Protein AF-U2KKG4-F1 (afdb_monomer_lite)

Structure (mmCIF, N/CA/C/O backbone):
data_AF-U2KKG4-F1
#
_entry.id   AF-U2KKG4-F1
#
loop_
_atom_site.group_PDB
_atom_site.id
_atom_site.type_symbol
_atom_site.label_atom_id
_atom_site.label_alt_id
_atom_site.label_comp_id
_atom_site.label_asym_id
_atom_site.label_entity_id
_atom_site.label_seq_id
_atom_site.pdbx_PDB_ins_code
_atom_site.Cartn_x
_atom_site.Cartn_y
_atom_site.Cartn_z
_atom_site.occupancy
_atom_site.B_iso_or_equiv
_atom_site.auth_seq_id
_atom_site.auth_comp_id
_atom_site.auth_asym_id
_atom_site.auth_atom_id
_atom_site.pdbx_PDB_model_num
ATOM 1 N N . MET A 1 1 ? -24.641 18.828 -70.310 1.00 33.72 1 MET A N 1
ATOM 2 C CA . MET A 1 1 ? -24.099 19.065 -71.662 1.00 33.72 1 MET A CA 1
ATOM 3 C C . MET A 1 1 ? -22.785 19.808 -71.471 1.00 33.72 1 MET A C 1
ATOM 5 O O . MET A 1 1 ? -22.865 20.905 -70.952 1.00 33.72 1 MET A O 1
ATOM 9 N N . TYR A 1 2 ? -21.659 19.130 -71.758 1.00 27.69 2 TYR A N 1
ATOM 10 C CA . TYR A 1 2 ? -20.263 19.597 -71.964 1.00 27.69 2 TYR A CA 1
ATOM 11 C C . TYR A 1 2 ? -19.669 20.654 -70.994 1.00 27.69 2 TYR A C 1
ATOM 13 O O . TYR A 1 2 ? -20.243 21.715 -70.817 1.00 27.69 2 TYR A O 1
ATOM 21 N N . SER A 1 3 ? -18.596 20.339 -70.242 1.00 27.36 3 SER A N 1
ATOM 22 C CA . SER A 1 3 ? -17.158 20.469 -70.623 1.00 27.36 3 SER A CA 1
ATOM 23 C C . SER A 1 3 ? -16.771 21.953 -70.840 1.00 27.36 3 SER A C 1
ATOM 25 O O . SER A 1 3 ? -17.532 22.675 -71.463 1.00 27.36 3 SER A O 1
ATOM 27 N N . SER A 1 4 ? -15.665 22.517 -70.348 1.00 33.31 4 SER A N 1
ATOM 28 C CA . SER A 1 4 ? -14.297 21.995 -70.259 1.00 33.31 4 SER A CA 1
ATOM 29 C C . SER A 1 4 ? -13.423 22.883 -69.348 1.00 33.31 4 SER A C 1
ATOM 31 O O . SER A 1 4 ? -13.686 24.073 -69.198 1.00 33.31 4 SER A O 1
ATOM 33 N N . ASP A 1 5 ? -12.398 22.249 -68.781 1.00 31.83 5 ASP A N 1
ATOM 34 C CA . ASP A 1 5 ? -11.042 22.687 -68.407 1.00 31.83 5 ASP A CA 1
ATOM 35 C C . ASP A 1 5 ? -10.601 24.156 -68.574 1.00 31.83 5 ASP A C 1
ATOM 37 O O . ASP A 1 5 ? -10.799 24.767 -69.620 1.00 31.83 5 ASP A O 1
ATOM 41 N N . ALA A 1 6 ? -9.822 24.654 -67.599 1.00 33.44 6 ALA A N 1
ATOM 42 C CA . ALA A 1 6 ? -8.366 24.855 -67.749 1.00 33.44 6 ALA A CA 1
ATOM 43 C C . ALA A 1 6 ? -7.779 25.810 -66.679 1.00 33.44 6 ALA A C 1
ATOM 45 O O . ALA A 1 6 ? -8.089 26.994 -66.626 1.00 33.44 6 ALA A O 1
ATOM 46 N N . THR A 1 7 ? -6.892 25.243 -65.853 1.00 32.50 7 THR A N 1
ATOM 47 C CA . THR A 1 7 ? -5.564 25.745 -65.434 1.00 32.50 7 THR A CA 1
ATOM 48 C C . THR A 1 7 ? -5.312 27.242 -65.204 1.00 32.50 7 THR A C 1
ATOM 50 O O . THR A 1 7 ? -5.374 28.047 -66.128 1.00 32.50 7 THR A O 1
ATOM 53 N N . GLY A 1 8 ? -4.746 27.553 -64.031 1.00 27.50 8 GLY A N 1
ATOM 54 C CA . GLY A 1 8 ? -3.833 28.690 -63.887 1.00 27.50 8 GLY A CA 1
ATOM 55 C C . GLY A 1 8 ? -3.731 29.246 -62.472 1.00 27.50 8 GLY A C 1
ATOM 56 O O . GLY A 1 8 ? -4.264 30.317 -62.209 1.00 27.50 8 GLY A O 1
ATOM 57 N N . ILE A 1 9 ? -3.018 28.567 -61.567 1.00 31.55 9 ILE A N 1
ATOM 58 C CA . ILE A 1 9 ? -2.568 29.198 -60.319 1.00 31.55 9 ILE A CA 1
ATOM 59 C C . ILE A 1 9 ? -1.045 29.317 -60.359 1.00 31.55 9 ILE A C 1
ATOM 61 O O . ILE A 1 9 ? -0.306 28.348 -60.213 1.00 31.55 9 ILE A O 1
ATOM 65 N N . SER A 1 10 ? -0.618 30.554 -60.598 1.00 32.66 10 SER A N 1
ATOM 66 C CA . SER A 1 10 ? 0.719 31.083 -60.353 1.00 32.66 10 SER A CA 1
ATOM 67 C C . SER A 1 10 ? 0.956 31.174 -58.848 1.00 32.66 10 SER A C 1
ATOM 69 O O . SER A 1 10 ? 0.152 31.798 -58.161 1.00 32.66 10 SER A O 1
ATOM 71 N N . PHE A 1 11 ? 2.066 30.629 -58.347 1.00 31.33 11 PHE A N 1
ATOM 72 C CA . PHE A 1 11 ? 2.656 31.090 -57.091 1.00 31.33 11 PHE A CA 1
ATOM 73 C C . PHE A 1 11 ? 4.184 31.082 -57.167 1.00 31.33 11 PHE A C 1
ATOM 75 O O . PHE A 1 11 ? 4.836 30.044 -57.152 1.00 31.33 11 PHE A O 1
ATOM 82 N N . GLY A 1 12 ? 4.716 32.299 -57.288 1.00 29.89 12 GLY A N 1
ATOM 83 C CA . GLY A 1 12 ? 5.728 32.857 -56.394 1.00 29.89 12 GLY A CA 1
ATOM 84 C C . GLY A 1 12 ? 6.951 32.004 -56.079 1.00 29.89 12 GLY A C 1
ATOM 85 O O . GLY A 1 12 ? 6.943 31.193 -55.159 1.00 29.89 12 GLY A O 1
ATOM 86 N N . GLN A 1 13 ? 8.058 32.336 -56.741 1.00 36.16 13 GLN A N 1
ATOM 87 C CA . GLN A 1 13 ? 9.400 32.130 -56.207 1.00 36.16 13 GLN A CA 1
ATOM 88 C C . GLN A 1 13 ? 9.499 32.733 -54.798 1.00 36.16 13 GLN A C 1
ATOM 90 O O . GLN A 1 13 ? 9.416 33.951 -54.645 1.00 36.16 13 GLN A O 1
ATOM 95 N N . HIS A 1 14 ? 9.753 31.904 -53.788 1.00 32.19 14 HIS A N 1
ATOM 96 C CA . HIS A 1 14 ? 10.423 32.328 -52.561 1.00 32.19 14 HIS A CA 1
ATOM 97 C C . HIS A 1 14 ? 11.525 31.326 -52.224 1.00 32.19 14 HIS A C 1
ATOM 99 O O . HIS A 1 14 ? 11.290 30.199 -51.797 1.00 32.19 14 HIS A O 1
ATOM 105 N N . CYS A 1 15 ? 12.755 31.765 -52.482 1.00 31.70 15 CYS A N 1
ATOM 106 C CA . CYS A 1 15 ? 13.982 31.129 -52.046 1.00 31.70 15 CYS A CA 1
ATOM 107 C C . CYS A 1 15 ? 14.049 31.137 -50.517 1.00 31.70 15 CYS A C 1
ATOM 109 O O . CYS A 1 15 ? 14.199 32.203 -49.927 1.00 31.70 15 CYS A O 1
ATOM 111 N N . ILE A 1 16 ? 14.045 29.965 -49.885 1.00 35.28 16 ILE A N 1
ATOM 112 C CA . ILE A 1 16 ? 14.596 29.789 -48.539 1.00 35.28 16 ILE A CA 1
ATOM 113 C C . ILE A 1 16 ? 15.435 28.510 -48.564 1.00 35.28 16 ILE A C 1
ATOM 115 O O . ILE A 1 16 ? 14.912 27.405 -48.677 1.00 35.28 16 ILE A O 1
ATOM 119 N N . LYS A 1 17 ? 16.761 28.673 -48.503 1.00 41.12 17 LYS A N 1
ATOM 120 C CA . LYS A 1 17 ? 17.688 27.588 -48.153 1.00 41.12 17 LYS A CA 1
ATOM 121 C C . LYS A 1 17 ? 17.399 27.151 -46.713 1.00 41.12 17 LYS A C 1
ATOM 123 O O . LYS A 1 17 ? 17.265 28.022 -45.854 1.00 41.12 17 LYS A O 1
ATOM 128 N N . PRO A 1 18 ? 17.484 25.847 -46.424 1.00 39.00 18 PRO A N 1
ATOM 129 C CA . PRO A 1 18 ? 18.308 25.463 -45.290 1.00 39.00 18 PRO A CA 1
ATOM 130 C C . PRO A 1 18 ? 19.268 24.321 -45.628 1.00 39.00 18 PRO A C 1
ATOM 132 O O . PRO A 1 18 ? 18.945 23.309 -46.241 1.00 39.00 18 PRO A O 1
ATOM 135 N N . THR A 1 19 ? 20.495 24.562 -45.200 1.00 38.09 19 THR A N 1
ATOM 136 C CA . THR A 1 19 ? 21.578 23.625 -44.947 1.00 38.09 19 THR A CA 1
ATOM 137 C C . THR A 1 19 ? 21.194 22.554 -43.929 1.00 38.09 19 THR A C 1
ATOM 139 O O . THR A 1 19 ? 20.620 22.882 -42.897 1.00 38.09 19 THR A O 1
ATOM 142 N N . GLY A 1 20 ? 21.680 21.333 -44.159 1.00 35.94 20 GLY A N 1
ATOM 143 C CA . GLY A 1 20 ? 22.185 20.468 -43.092 1.00 35.94 20 GLY A CA 1
ATOM 144 C C . GLY A 1 20 ? 21.188 19.510 -42.442 1.00 35.94 20 GLY A C 1
ATOM 145 O O . GLY A 1 20 ? 20.407 19.899 -41.589 1.00 35.94 20 GLY A O 1
ATOM 146 N N . SER A 1 21 ? 21.358 18.229 -42.781 1.00 44.56 21 SER A N 1
ATOM 147 C CA . SER A 1 21 ? 21.195 17.069 -41.895 1.00 44.56 21 SER A CA 1
ATOM 148 C C . SER A 1 21 ? 19.866 16.931 -41.147 1.00 44.56 21 SER A C 1
ATOM 150 O O . SER A 1 21 ? 19.771 17.283 -39.980 1.00 44.56 21 SER A O 1
ATOM 152 N N . LEU A 1 22 ? 18.864 16.337 -41.802 1.00 35.56 22 LEU A N 1
ATOM 153 C CA . LEU A 1 22 ? 17.705 15.693 -41.166 1.00 35.56 22 LEU A CA 1
ATOM 154 C C . LEU A 1 22 ? 17.031 14.777 -42.206 1.00 35.56 22 LEU A C 1
ATOM 156 O O . LEU A 1 22 ? 16.013 15.124 -42.792 1.00 35.56 22 LEU A O 1
ATOM 160 N N . CYS A 1 23 ? 17.633 13.617 -42.497 1.00 38.03 23 CYS A N 1
ATOM 161 C CA . CYS A 1 23 ? 17.006 12.610 -43.374 1.00 38.03 23 CYS A CA 1
ATOM 162 C C . CYS A 1 23 ? 16.952 11.192 -42.772 1.00 38.03 23 CYS A C 1
ATOM 164 O O . CYS A 1 23 ? 16.402 10.289 -43.386 1.00 38.03 23 CYS A O 1
ATOM 166 N N . ALA A 1 24 ? 17.454 10.969 -41.553 1.00 40.22 24 ALA A N 1
ATOM 167 C CA . ALA A 1 24 ? 17.530 9.613 -40.991 1.00 40.22 24 ALA A CA 1
ATOM 168 C C . ALA A 1 24 ? 16.372 9.217 -40.051 1.00 40.22 24 ALA A C 1
ATOM 170 O O . ALA A 1 24 ? 16.268 8.050 -39.696 1.00 40.22 24 ALA A O 1
ATOM 171 N N . VAL A 1 25 ? 15.481 10.135 -39.652 1.00 39.59 25 VAL A N 1
ATOM 172 C CA . VAL A 1 25 ? 14.438 9.826 -38.640 1.00 39.59 25 VAL A CA 1
ATOM 173 C C . VAL A 1 25 ? 13.027 9.700 -39.234 1.00 39.59 25 VAL A C 1
ATOM 175 O O . VAL A 1 25 ? 12.145 9.106 -38.623 1.00 39.59 25 VAL A O 1
ATOM 178 N N . LEU A 1 26 ? 12.802 10.150 -40.472 1.00 36.84 26 LEU A N 1
ATOM 179 C CA . LEU A 1 26 ? 11.488 10.052 -41.128 1.00 36.84 26 LEU A CA 1
ATOM 180 C C . LEU A 1 26 ? 11.190 8.676 -41.755 1.00 36.84 26 LEU A C 1
ATOM 182 O O . LEU A 1 26 ? 10.074 8.452 -42.216 1.00 36.84 26 LEU A O 1
ATOM 186 N N . PHE A 1 27 ? 12.141 7.736 -41.736 1.00 40.66 27 PHE A N 1
ATOM 187 C CA . PHE A 1 27 ? 11.981 6.439 -42.404 1.00 40.66 27 PHE A CA 1
ATOM 188 C C . PHE A 1 27 ? 11.140 5.420 -41.612 1.00 40.66 27 PHE A C 1
ATOM 190 O O . PHE A 1 27 ? 10.628 4.470 -42.194 1.00 40.66 27 PHE A O 1
ATOM 197 N N . LEU A 1 28 ? 10.933 5.620 -40.303 1.00 39.56 28 LEU A N 1
ATOM 198 C CA . LEU A 1 28 ? 10.144 4.690 -39.477 1.00 39.56 28 LEU A CA 1
ATOM 199 C C . LEU A 1 28 ? 8.656 5.056 -39.353 1.00 39.56 28 LEU A C 1
ATOM 201 O O . LEU A 1 28 ? 7.874 4.230 -38.897 1.00 39.56 28 LEU A O 1
ATOM 205 N N . LEU A 1 29 ? 8.234 6.241 -39.810 1.00 35.47 29 LEU A N 1
ATOM 206 C CA . LEU A 1 29 ? 6.820 6.655 -39.785 1.00 35.47 29 LEU A CA 1
ATOM 207 C C . LEU A 1 29 ? 6.060 6.362 -41.090 1.00 35.47 29 LEU A C 1
ATOM 209 O O . LEU A 1 29 ? 4.884 6.691 -41.201 1.00 35.47 29 LEU A O 1
ATOM 213 N N . TYR A 1 30 ? 6.702 5.730 -42.077 1.00 36.03 30 TYR A N 1
ATOM 214 C CA . TYR A 1 30 ? 6.114 5.491 -43.402 1.00 36.03 30 TYR A CA 1
ATOM 215 C C . TYR A 1 30 ? 5.828 4.012 -43.711 1.00 36.03 30 TYR A C 1
ATOM 217 O O . TYR A 1 30 ? 5.691 3.648 -44.876 1.00 36.03 30 TYR A O 1
ATOM 225 N N . HIS A 1 31 ? 5.725 3.140 -42.699 1.00 39.16 31 HIS A N 1
ATOM 226 C CA . HIS A 1 31 ? 5.543 1.697 -42.928 1.00 39.16 31 HIS A CA 1
ATOM 227 C C . HIS A 1 31 ? 4.086 1.187 -42.863 1.00 39.16 31 HIS A C 1
ATOM 229 O O . HIS A 1 31 ? 3.860 -0.017 -42.945 1.00 39.16 31 HIS A O 1
ATOM 235 N N . GLU A 1 32 ? 3.077 2.064 -42.797 1.00 41.72 32 GLU A N 1
ATO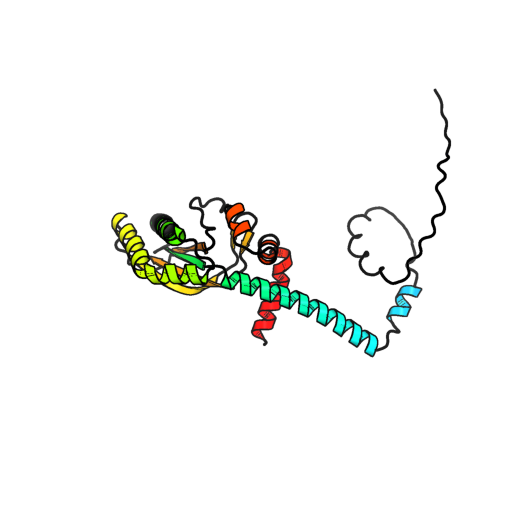M 236 C CA . GLU A 1 32 ? 1.662 1.633 -42.751 1.00 41.72 32 GLU A CA 1
ATOM 237 C C . GLU A 1 32 ? 0.840 1.991 -44.000 1.00 41.72 32 GLU A C 1
ATOM 239 O O . GLU A 1 32 ? -0.385 1.880 -44.006 1.00 41.72 32 GLU A O 1
ATOM 244 N N . LYS A 1 33 ? 1.475 2.424 -45.100 1.00 36.31 33 LYS A N 1
ATOM 245 C CA . LYS A 1 33 ? 0.709 2.829 -46.293 1.00 36.31 33 LYS A CA 1
ATOM 246 C C . LYS A 1 33 ? 1.357 2.549 -47.643 1.00 36.31 33 LYS A C 1
ATOM 248 O O . LYS A 1 33 ? 1.252 3.361 -48.555 1.00 36.31 33 LYS A O 1
ATOM 253 N N . ILE A 1 34 ? 1.976 1.381 -47.804 1.00 42.91 34 ILE A N 1
ATOM 254 C CA . ILE A 1 34 ? 2.367 0.875 -49.131 1.00 42.91 34 ILE A CA 1
ATOM 255 C C . ILE A 1 34 ? 1.949 -0.598 -49.254 1.00 42.91 34 ILE A C 1
ATOM 257 O O . ILE A 1 34 ? 2.754 -1.502 -49.432 1.00 42.91 34 ILE A O 1
ATOM 261 N N . SER A 1 35 ? 0.643 -0.843 -49.136 1.00 41.31 35 SER A N 1
ATOM 262 C CA . SER A 1 35 ? 0.006 -1.996 -49.774 1.00 41.31 35 SER A CA 1
ATOM 263 C C . SER A 1 35 ? -0.552 -1.489 -51.101 1.00 41.31 35 SER A C 1
ATOM 265 O O . SER A 1 35 ? -1.310 -0.522 -51.114 1.00 41.31 35 SER A O 1
ATOM 267 N N . SER A 1 36 ? -0.161 -2.119 -52.209 1.00 43.88 36 SER A N 1
ATOM 268 C CA . SER A 1 36 ? -0.590 -1.837 -53.592 1.00 43.88 36 SER A CA 1
ATOM 269 C C . SER A 1 36 ? 0.005 -0.601 -54.294 1.00 43.88 36 SER A C 1
ATOM 271 O O . SER A 1 36 ? -0.705 0.286 -54.749 1.00 43.88 36 SER A O 1
ATOM 273 N N . ALA A 1 37 ? 1.322 -0.592 -54.509 1.00 33.38 37 ALA A N 1
ATOM 274 C CA . ALA A 1 37 ? 1.895 0.094 -55.670 1.00 33.38 37 ALA A CA 1
ATOM 275 C C . ALA A 1 37 ? 3.165 -0.630 -56.129 1.00 33.38 37 ALA A C 1
ATOM 277 O O . ALA A 1 37 ? 4.183 -0.638 -55.444 1.00 33.38 37 ALA A O 1
ATOM 278 N N . SER A 1 38 ? 3.095 -1.265 -57.298 1.00 46.50 38 SER A N 1
ATOM 279 C CA . SER A 1 38 ? 4.263 -1.743 -58.028 1.00 46.50 38 SER A CA 1
ATOM 280 C C . SER A 1 38 ? 5.100 -0.536 -58.452 1.00 46.50 38 SER A C 1
ATOM 282 O O . SER A 1 38 ? 4.770 0.133 -59.431 1.00 46.50 38 SER A O 1
ATOM 284 N N . ILE A 1 39 ? 6.168 -0.245 -57.719 1.00 41.31 39 ILE A N 1
ATOM 285 C CA . ILE A 1 39 ? 7.178 0.723 -58.137 1.00 41.31 39 ILE A CA 1
ATOM 286 C C . ILE A 1 39 ? 8.526 0.023 -58.028 1.00 41.31 39 ILE A C 1
ATOM 288 O O . ILE A 1 39 ? 9.097 -0.149 -56.956 1.00 41.31 39 ILE A O 1
ATOM 292 N N . THR A 1 40 ? 9.016 -0.428 -59.178 1.00 47.44 40 THR A N 1
ATOM 293 C CA . THR A 1 40 ? 10.432 -0.685 -59.423 1.00 47.44 40 THR A CA 1
ATOM 294 C C . THR A 1 40 ? 11.181 0.648 -59.370 1.00 47.44 40 THR A C 1
ATOM 296 O O . THR A 1 40 ? 11.514 1.211 -60.409 1.00 47.44 40 THR A O 1
ATOM 299 N N . GLU A 1 41 ? 11.423 1.174 -58.173 1.00 44.81 41 GLU A N 1
ATOM 300 C CA . GLU A 1 41 ? 12.463 2.178 -57.951 1.00 44.81 41 GLU A CA 1
ATOM 301 C C . GLU A 1 41 ? 13.681 1.447 -57.402 1.00 44.81 41 GLU A C 1
ATOM 303 O O . GLU A 1 41 ? 13.682 0.910 -56.295 1.00 44.81 41 GLU A O 1
ATOM 308 N N . GLN A 1 42 ? 14.716 1.361 -58.234 1.00 45.72 42 GLN A N 1
ATOM 309 C CA . GLN A 1 42 ? 16.022 0.902 -57.801 1.00 45.72 42 GLN A CA 1
ATOM 310 C C . GLN A 1 42 ? 16.515 1.864 -56.724 1.00 45.72 42 GLN A C 1
ATOM 312 O O . GLN A 1 42 ? 16.826 3.016 -57.018 1.00 45.72 42 GLN A O 1
ATOM 317 N N . ILE A 1 43 ? 16.594 1.383 -55.485 1.00 50.38 43 ILE A N 1
ATOM 318 C CA . ILE A 1 43 ? 17.319 2.072 -54.420 1.00 50.38 43 ILE A CA 1
ATOM 319 C C . ILE A 1 43 ? 18.740 2.299 -54.961 1.00 50.38 43 ILE A C 1
ATOM 321 O O . ILE A 1 43 ? 19.409 1.317 -55.308 1.00 50.38 43 ILE A O 1
ATOM 325 N N . PRO A 1 44 ? 19.203 3.551 -55.119 1.00 44.84 44 PRO A N 1
ATOM 326 C CA . PRO A 1 44 ? 20.501 3.811 -55.716 1.00 44.84 44 PRO A CA 1
ATOM 327 C C . PRO A 1 44 ? 21.584 3.165 -54.848 1.00 44.84 44 PRO A C 1
ATOM 329 O O . PRO A 1 44 ? 21.768 3.508 -53.685 1.00 44.84 44 PRO A O 1
ATOM 332 N N . VAL A 1 45 ? 22.330 2.227 -55.435 1.00 50.19 45 VAL A N 1
ATOM 333 C CA . VAL A 1 45 ? 23.433 1.469 -54.806 1.00 50.19 45 VAL A CA 1
ATOM 334 C C . VAL A 1 45 ? 24.476 2.388 -54.143 1.00 50.19 45 VAL A C 1
ATOM 336 O O . VAL A 1 45 ? 25.184 1.978 -53.227 1.00 50.19 45 VAL A O 1
ATOM 339 N N . HIS A 1 46 ? 24.519 3.660 -54.541 1.00 48.66 46 HIS A N 1
ATOM 340 C CA . HIS A 1 46 ? 25.430 4.663 -54.005 1.00 48.66 46 HIS A CA 1
ATOM 341 C C . HIS A 1 46 ? 25.215 4.990 -52.515 1.00 48.66 46 HIS A C 1
ATOM 343 O O . HIS A 1 46 ? 26.187 5.324 -51.843 1.00 48.66 46 HIS A O 1
ATOM 349 N N . THR A 1 47 ? 24.000 4.841 -51.969 1.00 51.44 47 THR A N 1
ATOM 350 C CA . THR A 1 47 ? 23.744 5.055 -50.528 1.00 51.44 47 THR A CA 1
ATOM 351 C C . THR A 1 47 ? 24.147 3.870 -49.649 1.00 51.44 47 THR A C 1
ATOM 353 O O . THR A 1 47 ? 24.321 4.047 -48.449 1.00 51.44 47 THR A O 1
ATOM 356 N N . LEU A 1 48 ? 24.328 2.667 -50.212 1.00 47.97 48 LEU A N 1
ATOM 357 C CA . LEU A 1 48 ? 24.789 1.500 -49.444 1.00 47.97 48 LEU A CA 1
ATOM 358 C C . LEU A 1 48 ? 26.320 1.433 -49.319 1.00 47.97 48 LEU A C 1
ATOM 360 O O . LEU A 1 48 ? 26.822 0.784 -48.406 1.00 47.97 48 LEU A O 1
ATOM 364 N N . ILE A 1 49 ? 27.058 2.106 -50.209 1.00 50.69 49 ILE A N 1
ATOM 365 C CA . ILE A 1 49 ? 28.529 2.051 -50.261 1.00 50.69 49 ILE A CA 1
ATOM 366 C C . ILE A 1 49 ? 29.180 3.067 -49.302 1.00 50.69 49 ILE A C 1
ATOM 368 O O . ILE A 1 49 ? 30.188 2.746 -48.684 1.00 50.69 49 ILE A O 1
ATOM 372 N N . GLU A 1 50 ? 28.600 4.253 -49.081 1.00 52.44 50 GLU A N 1
ATOM 373 C CA . GLU A 1 50 ? 29.176 5.227 -48.127 1.00 52.44 50 GLU A CA 1
ATOM 374 C C . GLU A 1 50 ? 29.084 4.782 -46.660 1.00 52.44 50 GLU A C 1
ATOM 376 O O . GLU A 1 50 ? 29.911 5.174 -45.842 1.00 52.44 50 GLU A O 1
ATOM 381 N N . VAL A 1 51 ? 28.137 3.902 -46.319 1.00 54.19 51 VAL A N 1
ATOM 382 C CA . VAL A 1 51 ? 28.038 3.346 -44.959 1.00 54.19 51 VAL A CA 1
ATOM 383 C C . VAL A 1 51 ? 29.178 2.350 -44.675 1.00 54.19 51 VAL A C 1
ATOM 385 O O . VAL A 1 51 ? 29.514 2.122 -43.512 1.00 54.19 51 VAL A O 1
ATOM 388 N N . SER A 1 52 ? 29.825 1.776 -45.705 1.00 56.19 52 SER A N 1
ATOM 389 C CA . SER A 1 52 ? 30.908 0.792 -45.524 1.00 56.19 52 SER A CA 1
ATOM 390 C C . SER A 1 52 ? 32.307 1.396 -45.344 1.00 56.19 52 SER A C 1
ATOM 392 O O . SER A 1 52 ? 33.229 0.659 -45.006 1.00 56.19 52 SER A O 1
ATOM 394 N N . GLU A 1 53 ? 32.475 2.705 -45.549 1.00 58.84 53 GLU A N 1
ATOM 395 C CA . GLU A 1 53 ? 33.766 3.420 -45.471 1.00 58.84 53 GLU A CA 1
ATOM 396 C C . GLU A 1 53 ? 33.862 4.352 -44.246 1.00 58.84 53 GLU A C 1
ATOM 398 O O . GLU A 1 53 ? 34.741 5.206 -44.169 1.00 58.84 53 GLU A O 1
ATOM 403 N N . MET A 1 54 ? 32.982 4.203 -43.251 1.00 62.12 54 MET A N 1
ATOM 404 C CA . MET A 1 54 ? 33.124 4.946 -41.995 1.00 62.12 54 MET A CA 1
ATOM 405 C C . MET A 1 54 ? 34.338 4.454 -41.199 1.00 62.12 54 MET A C 1
ATOM 407 O O . MET A 1 54 ? 34.489 3.258 -40.914 1.00 62.12 54 MET A O 1
ATOM 411 N N . GLN A 1 55 ? 35.206 5.380 -40.791 1.00 78.12 55 GLN A N 1
ATOM 412 C CA . GLN A 1 55 ? 36.411 5.047 -40.036 1.00 78.12 55 GLN A CA 1
ATOM 413 C C . GLN A 1 55 ? 36.039 4.539 -38.632 1.00 78.12 55 GLN A C 1
ATOM 415 O O . GLN A 1 55 ? 35.072 4.982 -38.017 1.00 78.12 55 GLN A O 1
ATOM 420 N N . LYS A 1 56 ? 36.823 3.604 -38.072 1.00 83.38 56 LYS A N 1
ATOM 421 C CA . LYS A 1 56 ? 36.508 2.939 -36.784 1.00 83.38 56 LYS A CA 1
ATOM 422 C C . LYS A 1 56 ? 36.242 3.911 -35.621 1.00 83.38 56 LYS A C 1
ATOM 424 O O . LYS A 1 56 ? 35.489 3.576 -34.712 1.00 83.38 56 LYS A O 1
ATOM 429 N N . TRP A 1 57 ? 36.849 5.099 -35.636 1.00 85.69 57 TRP A N 1
ATOM 430 C CA . TRP A 1 57 ? 36.636 6.127 -34.613 1.00 85.69 57 TRP A CA 1
ATOM 431 C C . TRP A 1 57 ? 35.312 6.890 -34.792 1.00 85.69 57 TRP A C 1
ATOM 433 O O . TRP A 1 57 ? 34.733 7.313 -33.797 1.00 85.69 57 TRP A O 1
ATOM 443 N N . GLU A 1 58 ? 34.786 7.007 -36.014 1.00 86.81 58 GLU A N 1
ATOM 444 C CA . GLU A 1 58 ? 33.470 7.606 -36.289 1.00 86.81 58 GLU A CA 1
ATOM 445 C C . GLU A 1 58 ? 32.358 6.707 -35.745 1.00 86.81 58 GLU A C 1
ATOM 447 O O . GLU A 1 58 ? 31.447 7.185 -35.072 1.00 86.81 58 GLU A O 1
ATOM 452 N N . TRP A 1 59 ? 32.490 5.387 -35.927 1.00 84.56 59 TRP A N 1
ATOM 453 C CA . TRP A 1 59 ? 31.616 4.405 -35.279 1.00 84.56 59 TRP A CA 1
ATOM 454 C C . TRP A 1 59 ? 31.697 4.477 -33.754 1.00 84.56 59 TRP A C 1
ATOM 456 O O . TRP A 1 59 ? 30.665 4.433 -33.090 1.00 84.56 59 TRP A O 1
ATOM 466 N N . ALA A 1 60 ? 32.897 4.627 -33.185 1.00 87.31 60 ALA A N 1
ATOM 467 C CA . ALA A 1 60 ? 33.059 4.771 -31.739 1.00 87.31 60 ALA A CA 1
ATOM 468 C C . ALA A 1 60 ? 32.396 6.054 -31.204 1.00 87.31 60 ALA A C 1
ATOM 470 O O . ALA A 1 60 ? 31.736 6.009 -30.167 1.00 87.31 60 ALA A O 1
ATOM 471 N N . LEU A 1 61 ? 32.515 7.179 -31.920 1.00 89.38 61 LEU A N 1
ATOM 472 C CA . LEU A 1 61 ? 31.848 8.434 -31.562 1.00 89.38 61 LEU A CA 1
ATOM 473 C C . LEU A 1 61 ? 30.326 8.332 -31.681 1.00 89.38 61 LEU A C 1
ATOM 475 O O . LEU A 1 61 ? 29.621 8.778 -30.778 1.00 89.38 61 LEU A O 1
ATOM 479 N N . LEU A 1 62 ? 29.812 7.715 -32.748 1.00 88.56 62 LEU A N 1
ATOM 480 C CA . LEU A 1 62 ? 28.374 7.507 -32.921 1.00 88.56 62 LEU A CA 1
ATOM 481 C C . LEU A 1 62 ? 27.806 6.582 -31.847 1.00 88.56 62 LEU A C 1
ATOM 483 O O . LEU A 1 62 ? 26.786 6.908 -31.248 1.00 88.56 62 LEU A O 1
ATOM 487 N N . LEU A 1 63 ? 28.482 5.473 -31.542 1.00 89.38 63 LEU A N 1
ATOM 488 C CA . LEU A 1 63 ? 28.075 4.573 -30.462 1.00 89.38 63 LEU A CA 1
ATOM 489 C C . LEU A 1 63 ? 28.150 5.255 -29.096 1.00 89.38 63 LEU A C 1
ATOM 491 O O . LEU A 1 63 ? 27.255 5.063 -28.280 1.00 89.38 63 LEU A O 1
ATOM 495 N N . GLY A 1 64 ? 29.164 6.088 -28.855 1.00 89.56 64 GLY A N 1
ATOM 496 C CA . GLY A 1 64 ? 29.252 6.894 -27.639 1.00 89.56 64 GLY A CA 1
ATOM 497 C C . GLY A 1 64 ? 28.115 7.913 -27.533 1.00 89.56 64 GLY A C 1
ATOM 498 O O . GLY A 1 64 ? 27.514 8.054 -26.470 1.00 89.56 64 GLY A O 1
ATOM 499 N N . MET A 1 65 ? 27.760 8.584 -28.632 1.00 89.38 65 MET A N 1
ATOM 500 C CA . MET A 1 65 ? 26.657 9.549 -28.665 1.00 89.38 65 MET A CA 1
ATOM 501 C C . MET A 1 65 ? 25.306 8.863 -28.443 1.00 89.38 65 MET A C 1
ATOM 503 O O . MET A 1 65 ? 24.531 9.304 -27.596 1.00 89.38 65 MET A O 1
ATOM 507 N N . VAL A 1 66 ? 25.048 7.755 -29.145 1.00 88.00 66 VAL A N 1
ATOM 508 C CA . VAL A 1 66 ? 23.838 6.939 -28.963 1.00 88.00 66 VAL A CA 1
ATOM 509 C C . VAL A 1 66 ? 23.776 6.397 -27.538 1.00 88.00 66 VAL A C 1
ATOM 511 O O . VAL A 1 66 ? 22.756 6.552 -26.877 1.00 88.00 66 VAL A O 1
ATOM 514 N N . GLY A 1 67 ? 24.880 5.849 -27.026 1.00 85.56 67 GLY A N 1
ATOM 515 C CA . GLY A 1 67 ? 24.983 5.381 -25.647 1.00 85.56 67 GLY A CA 1
ATOM 516 C C . GLY A 1 67 ? 24.680 6.484 -24.636 1.00 85.56 67 GLY A C 1
ATOM 517 O O . GLY A 1 67 ? 23.898 6.266 -23.719 1.00 85.56 67 GLY A O 1
ATOM 518 N N . THR A 1 68 ? 25.204 7.695 -24.839 1.00 85.75 68 THR A N 1
ATOM 519 C CA . THR A 1 68 ? 24.925 8.844 -23.960 1.00 85.75 68 THR A CA 1
ATOM 520 C C . THR A 1 68 ? 23.440 9.220 -23.964 1.00 85.75 68 THR A C 1
ATOM 522 O O . THR A 1 68 ? 22.872 9.457 -22.900 1.00 85.75 68 THR A O 1
ATOM 525 N N . VAL A 1 69 ? 22.794 9.239 -25.136 1.00 86.50 69 VAL A N 1
ATOM 526 C CA . VAL A 1 69 ? 21.351 9.521 -25.265 1.00 86.50 69 VAL A CA 1
ATOM 527 C C . VAL A 1 69 ? 20.501 8.418 -24.624 1.00 86.50 69 VAL A C 1
ATOM 529 O O . VAL A 1 69 ? 19.518 8.707 -23.945 1.00 86.50 69 VAL A O 1
ATOM 532 N N . CYS A 1 70 ? 20.878 7.150 -24.792 1.00 83.06 70 CYS A N 1
ATOM 533 C CA . CYS A 1 70 ? 20.191 6.031 -24.150 1.00 83.06 70 CYS A CA 1
ATOM 534 C C . CYS A 1 70 ? 20.342 6.074 -22.622 1.00 83.06 70 CYS A C 1
ATOM 536 O O . CYS A 1 70 ? 19.352 5.922 -21.908 1.00 83.06 70 CYS A O 1
ATOM 538 N N . CYS A 1 71 ? 21.551 6.327 -22.114 1.00 81.69 71 CYS A N 1
ATOM 539 C CA . CYS A 1 71 ? 21.815 6.424 -20.680 1.00 81.69 71 CYS A CA 1
ATOM 540 C C . CYS A 1 71 ? 21.051 7.580 -20.031 1.00 81.69 71 CYS A C 1
ATOM 542 O O . CYS A 1 71 ? 20.488 7.398 -18.956 1.00 81.69 71 CYS A O 1
ATOM 544 N N . SER A 1 72 ? 20.984 8.752 -20.670 1.00 81.00 72 SER A N 1
ATOM 545 C CA . SER A 1 72 ? 20.228 9.884 -20.123 1.00 81.00 72 SER A CA 1
ATOM 546 C C . SER A 1 72 ? 18.719 9.615 -20.093 1.00 81.00 72 SER A C 1
ATOM 548 O O . SER A 1 72 ? 18.062 9.942 -19.105 1.00 81.00 72 SER A O 1
ATOM 550 N N . ALA A 1 73 ? 18.169 8.949 -21.115 1.00 80.50 73 ALA A N 1
ATOM 551 C CA . ALA A 1 73 ? 16.763 8.541 -21.135 1.00 80.50 73 ALA A CA 1
ATOM 552 C C . ALA A 1 73 ? 16.428 7.502 -20.046 1.00 80.50 73 ALA A C 1
ATOM 554 O O . ALA A 1 73 ? 15.371 7.583 -19.410 1.00 80.50 73 ALA A O 1
ATOM 555 N N . LEU A 1 74 ? 17.326 6.539 -19.810 1.00 82.94 74 LEU A N 1
ATOM 556 C CA . LEU A 1 74 ? 17.182 5.559 -18.730 1.00 82.94 74 LEU A CA 1
ATOM 557 C C . LEU A 1 74 ? 17.315 6.216 -17.354 1.00 82.94 74 LEU A C 1
ATOM 559 O O . LEU A 1 74 ? 16.499 5.936 -16.485 1.00 82.94 74 LEU A O 1
ATOM 563 N N . ALA A 1 75 ? 18.265 7.136 -17.172 1.00 82.69 75 ALA A N 1
ATOM 564 C CA . ALA A 1 75 ? 18.438 7.867 -15.918 1.00 82.69 75 ALA A CA 1
ATOM 565 C C . ALA A 1 75 ? 17.201 8.708 -15.565 1.00 82.69 75 ALA A C 1
ATOM 567 O O . ALA A 1 75 ? 16.743 8.667 -14.428 1.00 82.69 75 ALA A O 1
ATOM 568 N N . GLY A 1 76 ? 16.606 9.406 -16.540 1.00 81.69 76 GLY A N 1
ATOM 569 C CA . GLY A 1 76 ? 15.358 10.145 -16.316 1.00 81.69 76 GLY A CA 1
ATOM 570 C C . GLY A 1 76 ? 14.179 9.234 -15.954 1.00 81.69 76 GLY A C 1
ATOM 571 O O . GLY A 1 76 ? 13.361 9.583 -15.102 1.00 81.69 76 GLY A O 1
ATOM 572 N N . THR A 1 77 ? 14.120 8.037 -16.547 1.00 81.19 77 THR A N 1
ATOM 573 C CA . THR A 1 77 ? 13.105 7.030 -16.194 1.00 81.19 77 THR A CA 1
ATOM 574 C C . THR A 1 77 ? 13.334 6.495 -14.780 1.00 81.19 77 THR A C 1
ATOM 576 O O . THR A 1 77 ? 12.394 6.440 -13.997 1.00 81.19 77 THR A O 1
ATOM 579 N N . ALA A 1 78 ? 14.580 6.165 -14.430 1.00 81.69 78 ALA A N 1
ATOM 580 C CA . ALA A 1 78 ? 14.954 5.691 -13.100 1.00 81.69 78 ALA A CA 1
ATOM 581 C C . ALA A 1 78 ? 14.650 6.729 -12.013 1.00 81.69 78 ALA A C 1
ATOM 583 O O . ALA A 1 78 ? 14.135 6.377 -10.958 1.00 81.69 78 ALA A O 1
ATOM 584 N N . GLN A 1 79 ? 14.924 8.008 -12.284 1.00 82.94 79 GLN A N 1
ATOM 585 C CA . GLN A 1 79 ? 14.603 9.101 -11.372 1.00 82.94 79 GLN A CA 1
ATOM 586 C C . GLN A 1 79 ? 13.091 9.254 -11.179 1.00 82.94 79 GLN A C 1
ATOM 588 O O . GLN A 1 79 ? 12.636 9.386 -10.049 1.00 82.94 79 GLN A O 1
ATOM 593 N N . SER A 1 80 ? 12.315 9.219 -12.266 1.00 82.81 80 SER A N 1
ATOM 594 C CA . SER A 1 80 ? 10.850 9.330 -12.188 1.00 82.81 80 SER A CA 1
ATOM 595 C C . SER A 1 80 ? 10.235 8.143 -11.442 1.00 82.81 80 SER A C 1
ATOM 597 O O . SER A 1 80 ? 9.305 8.321 -10.670 1.00 82.81 80 SER A O 1
ATOM 599 N N . TYR A 1 81 ? 10.783 6.943 -11.642 1.00 82.94 81 TYR A N 1
ATOM 600 C CA . TYR A 1 81 ? 10.343 5.736 -10.951 1.00 82.94 81 TYR A CA 1
ATOM 601 C C . TYR A 1 81 ? 10.676 5.777 -9.454 1.00 82.94 81 TYR A C 1
ATOM 603 O O . TYR A 1 81 ? 9.799 5.541 -8.637 1.00 82.94 81 TYR A O 1
ATOM 611 N N . GLY A 1 82 ? 11.899 6.172 -9.083 1.00 82.56 82 GLY A N 1
ATOM 612 C CA . GLY A 1 82 ? 12.264 6.328 -7.671 1.00 82.56 82 GLY A CA 1
ATOM 613 C C . GLY A 1 82 ? 11.472 7.434 -6.962 1.00 82.56 82 GLY A C 1
ATOM 614 O O . GLY A 1 82 ? 11.127 7.287 -5.797 1.00 82.56 82 GLY A O 1
ATOM 615 N N . SER A 1 83 ? 11.142 8.521 -7.668 1.00 84.75 83 SER A N 1
ATOM 616 C CA . SER A 1 83 ? 10.234 9.564 -7.165 1.00 84.75 83 SER A CA 1
ATOM 617 C C . SER A 1 83 ? 8.836 9.002 -6.895 1.00 84.75 83 SER A C 1
ATOM 619 O O . SER A 1 83 ? 8.282 9.224 -5.825 1.00 84.75 83 SER A O 1
ATOM 621 N N . LEU A 1 84 ? 8.303 8.204 -7.824 1.00 85.25 84 LEU A N 1
ATOM 622 C CA . LEU A 1 84 ? 7.007 7.550 -7.668 1.00 85.25 84 LEU A CA 1
ATOM 623 C C . LEU A 1 84 ? 6.984 6.593 -6.465 1.00 85.25 84 LEU A C 1
ATOM 625 O O . LEU A 1 84 ? 6.036 6.637 -5.689 1.00 85.25 84 LEU A O 1
ATOM 629 N N . GLU A 1 85 ? 8.014 5.756 -6.292 1.00 84.00 85 GLU A N 1
ATOM 630 C CA . GLU A 1 85 ? 8.145 4.853 -5.134 1.00 84.00 85 GLU A CA 1
ATOM 631 C C . GLU A 1 85 ? 8.145 5.629 -3.807 1.00 84.00 85 GLU A C 1
ATOM 633 O O . GLU A 1 85 ? 7.461 5.241 -2.865 1.00 84.00 85 GLU A O 1
ATOM 638 N N . GLN A 1 86 ? 8.848 6.764 -3.754 1.00 84.50 86 GLN A N 1
ATOM 639 C CA . GLN A 1 86 ? 8.961 7.605 -2.555 1.00 84.50 86 GLN A CA 1
ATOM 640 C C . GLN A 1 86 ? 7.718 8.450 -2.262 1.00 84.50 86 GLN A C 1
ATOM 642 O O . GLN A 1 86 ? 7.570 8.927 -1.142 1.00 84.50 86 GLN A O 1
ATOM 647 N N . ASN A 1 87 ? 6.843 8.660 -3.248 1.00 86.88 87 ASN A N 1
ATOM 648 C CA . ASN A 1 87 ? 5.647 9.499 -3.133 1.00 86.88 87 ASN A CA 1
ATOM 649 C C . ASN A 1 87 ? 4.356 8.685 -2.974 1.00 86.88 87 ASN A C 1
ATOM 651 O O . ASN A 1 87 ? 3.259 9.237 -3.086 1.00 86.88 87 ASN A O 1
ATOM 655 N N . VAL A 1 88 ? 4.460 7.384 -2.693 1.00 90.69 88 VAL A N 1
ATOM 656 C CA . VAL A 1 88 ? 3.311 6.484 -2.592 1.00 90.69 88 VAL A CA 1
ATOM 657 C C . VAL A 1 88 ? 3.360 5.669 -1.301 1.00 90.69 88 VAL A C 1
ATOM 659 O O . VAL A 1 88 ? 4.328 4.966 -1.044 1.00 90.69 88 VAL A O 1
ATOM 662 N N . LEU A 1 89 ? 2.261 5.678 -0.539 1.00 92.25 89 LEU A N 1
ATOM 663 C CA . LEU A 1 89 ? 2.018 4.729 0.551 1.00 92.25 89 LEU A CA 1
ATOM 664 C C . LEU A 1 89 ? 0.979 3.701 0.101 1.00 92.25 89 LEU A C 1
ATOM 666 O O . LEU A 1 89 ? -0.150 4.047 -0.267 1.00 92.25 89 LEU A O 1
ATOM 670 N N . ARG A 1 90 ? 1.333 2.418 0.139 1.00 93.31 90 ARG A N 1
ATOM 671 C CA . ARG A 1 90 ? 0.452 1.318 -0.281 1.00 93.31 90 ARG A CA 1
ATOM 672 C C . ARG A 1 90 ? -0.349 0.759 0.898 1.00 93.31 90 ARG A C 1
ATOM 674 O O . ARG A 1 90 ? 0.019 0.888 2.061 1.00 93.31 90 ARG A O 1
ATOM 681 N N . LEU A 1 91 ? -1.455 0.089 0.589 1.00 93.31 91 LEU A N 1
ATOM 682 C CA . LEU A 1 91 ? -2.247 -0.702 1.530 1.00 93.31 91 LEU A CA 1
ATOM 683 C C . LEU A 1 91 ? -2.274 -2.154 1.068 1.00 93.31 91 LEU A C 1
ATOM 685 O O . LEU A 1 91 ? -2.658 -2.449 -0.068 1.00 93.31 91 LEU A O 1
ATOM 689 N N . HIS A 1 92 ? -1.927 -3.062 1.977 1.00 94.94 92 HIS A N 1
ATOM 690 C CA . HIS A 1 92 ? -2.015 -4.501 1.767 1.00 94.94 92 HIS A CA 1
ATOM 691 C C . HIS A 1 92 ? -2.832 -5.154 2.875 1.00 94.94 92 HIS A C 1
ATOM 693 O O . HIS A 1 92 ? -2.452 -5.097 4.037 1.00 94.94 92 HIS A O 1
ATOM 699 N N . ILE A 1 93 ? -3.940 -5.809 2.529 1.00 94.81 93 ILE A N 1
ATOM 700 C CA . ILE A 1 93 ? -4.757 -6.549 3.501 1.00 94.81 93 ILE A CA 1
ATOM 701 C C . ILE A 1 93 ? -4.841 -8.020 3.097 1.00 94.81 93 ILE A C 1
ATOM 703 O O . ILE A 1 93 ? -5.227 -8.327 1.968 1.00 94.81 93 ILE A O 1
ATOM 707 N N . LEU A 1 94 ? -4.506 -8.927 4.015 1.00 95.69 94 LEU A N 1
ATOM 708 C CA . LEU A 1 94 ? -4.659 -10.372 3.835 1.00 95.69 94 LEU A CA 1
ATOM 709 C C . LEU A 1 94 ? -5.854 -10.878 4.638 1.00 95.69 94 LEU A C 1
ATOM 711 O O . LEU A 1 94 ? -5.951 -10.630 5.843 1.00 95.69 94 LEU A O 1
ATOM 715 N N . ALA A 1 95 ? -6.742 -11.605 3.962 1.00 96.25 95 ALA A N 1
ATOM 716 C CA . ALA A 1 95 ? -7.849 -12.302 4.606 1.00 96.25 95 ALA A CA 1
ATOM 717 C C . ALA A 1 95 ? -7.358 -13.546 5.357 1.00 96.25 95 ALA A C 1
ATOM 719 O O . ALA A 1 95 ? -6.321 -14.119 5.020 1.00 96.25 95 ALA A O 1
ATOM 720 N N . ASN A 1 96 ? -8.158 -14.008 6.317 1.00 97.00 96 ASN A N 1
ATOM 721 C CA . ASN A 1 96 ? -7.888 -15.248 7.037 1.00 97.00 96 ASN A CA 1
ATOM 722 C C . ASN A 1 96 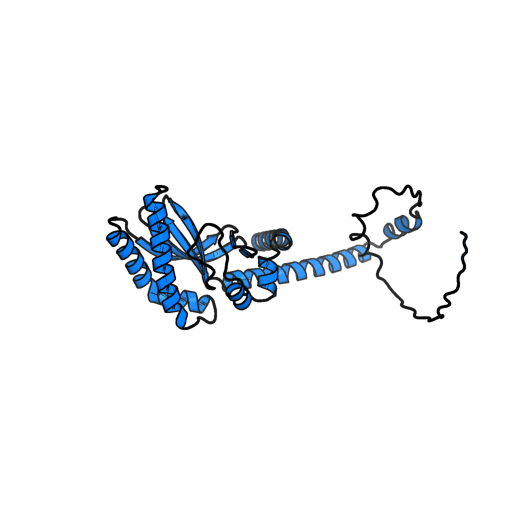? -7.841 -16.470 6.098 1.00 97.00 96 ASN A C 1
ATOM 724 O O . ASN A 1 96 ? -6.886 -17.237 6.163 1.00 97.00 96 ASN A O 1
ATOM 728 N N . SER A 1 97 ? -8.804 -16.604 5.178 1.00 96.81 97 SER A N 1
ATOM 729 C CA . SER A 1 97 ? -8.850 -17.655 4.150 1.00 96.81 97 SER A CA 1
ATOM 730 C C . SER A 1 97 ? -9.531 -17.179 2.854 1.00 96.81 97 SER A C 1
ATOM 732 O O . SER A 1 97 ? -9.966 -16.031 2.742 1.00 96.81 97 SER A O 1
ATOM 734 N N . ASP A 1 98 ? -9.645 -18.067 1.863 1.00 96.00 98 ASP A N 1
ATOM 735 C CA . ASP A 1 98 ? -10.352 -17.827 0.592 1.00 96.00 98 ASP A CA 1
ATOM 736 C C . ASP A 1 98 ? -11.877 -18.026 0.676 1.00 96.00 98 ASP A C 1
ATOM 738 O O . ASP A 1 98 ? -12.570 -17.984 -0.343 1.00 96.00 98 ASP A O 1
ATOM 742 N N . SER A 1 99 ? -12.426 -18.250 1.874 1.00 95.94 99 SER A N 1
ATOM 743 C CA . SER A 1 99 ? -13.876 -18.342 2.050 1.00 95.94 99 SER A CA 1
ATOM 744 C C . SER A 1 99 ? -14.563 -17.019 1.697 1.00 95.94 99 SER A C 1
ATOM 746 O O . SER A 1 99 ? -14.017 -15.938 1.911 1.00 95.94 99 SER A O 1
ATOM 748 N N . ILE A 1 100 ? -15.787 -17.095 1.168 1.00 95.62 100 ILE A N 1
ATOM 749 C CA . ILE A 1 100 ? -16.566 -15.905 0.785 1.00 95.62 100 ILE A CA 1
ATOM 750 C C . ILE A 1 100 ? -16.719 -14.949 1.978 1.00 95.62 100 ILE A C 1
ATOM 752 O O . ILE A 1 100 ? -16.592 -13.737 1.815 1.00 95.62 100 ILE A O 1
ATOM 756 N N . ASP A 1 101 ? -16.927 -15.504 3.170 1.00 95.69 101 ASP A N 1
ATOM 757 C CA . ASP A 1 101 ? -17.093 -14.753 4.409 1.00 95.69 101 ASP A CA 1
ATOM 758 C C . ASP A 1 101 ? -15.807 -14.014 4.816 1.00 95.69 101 ASP A C 1
ATOM 760 O O . ASP A 1 101 ? -15.853 -12.816 5.097 1.00 95.69 101 ASP A O 1
ATOM 764 N N . ASP A 1 102 ? -14.643 -14.672 4.752 1.00 96.31 102 ASP A N 1
ATOM 765 C CA . ASP A 1 102 ? -13.356 -14.034 5.064 1.00 96.31 102 ASP A CA 1
ATOM 766 C C . ASP A 1 102 ? -12.971 -12.977 4.014 1.00 96.31 102 ASP A C 1
ATOM 768 O O . ASP A 1 102 ? -12.396 -11.934 4.345 1.00 96.31 102 ASP A O 1
ATOM 772 N N . GLN A 1 103 ? -13.321 -13.204 2.745 1.00 94.69 103 GLN A N 1
ATOM 773 C CA . GLN A 1 103 ? -13.125 -12.216 1.684 1.00 94.69 103 GLN A CA 1
ATOM 774 C C . GLN A 1 103 ? -14.032 -10.996 1.881 1.00 94.69 103 GLN A C 1
ATOM 776 O O . GLN A 1 103 ? -13.570 -9.866 1.726 1.00 94.69 103 GLN A O 1
ATOM 781 N N . ALA A 1 104 ? -15.289 -11.192 2.286 1.00 94.75 104 ALA A N 1
ATOM 782 C CA . ALA A 1 104 ? -16.198 -10.100 2.626 1.00 94.75 104 ALA A CA 1
ATOM 783 C C . ALA A 1 104 ? -15.719 -9.331 3.869 1.00 94.75 104 ALA A C 1
ATOM 785 O O . ALA A 1 104 ? -15.720 -8.098 3.868 1.00 94.75 104 ALA A O 1
ATOM 786 N N . LEU A 1 105 ? -15.242 -10.039 4.898 1.00 96.06 105 LEU A N 1
ATOM 787 C CA . LEU A 1 105 ? -14.666 -9.440 6.100 1.00 96.06 105 LEU A CA 1
ATOM 788 C C . LEU A 1 105 ? -13.462 -8.550 5.764 1.00 96.06 105 LEU A C 1
ATOM 790 O O . LEU A 1 105 ? -13.391 -7.418 6.240 1.00 96.06 105 LEU A O 1
ATOM 794 N N . LYS A 1 106 ? -12.556 -9.007 4.889 1.00 95.31 106 LYS A N 1
ATOM 795 C CA . LYS A 1 106 ? -11.422 -8.205 4.397 1.00 95.31 106 LYS A CA 1
ATOM 796 C C . LYS A 1 106 ? -11.876 -6.884 3.774 1.00 95.31 106 LYS A C 1
ATOM 798 O O . LYS A 1 106 ? -11.271 -5.850 4.049 1.00 95.31 106 LYS A O 1
ATOM 803 N N . LEU A 1 107 ? -12.927 -6.900 2.950 1.00 93.25 107 LEU A N 1
ATOM 804 C CA . LEU A 1 107 ? -13.454 -5.683 2.320 1.00 93.25 107 LEU A CA 1
ATOM 805 C C . LEU A 1 107 ? -14.057 -4.723 3.355 1.00 93.25 107 LEU A C 1
ATOM 807 O O . LEU A 1 107 ? -13.839 -3.519 3.266 1.00 93.25 107 LEU A O 1
ATOM 811 N N . LYS A 1 108 ? -14.727 -5.241 4.391 1.00 94.62 108 LYS A N 1
ATOM 812 C CA . LYS A 1 108 ? -15.213 -4.409 5.503 1.00 94.62 108 LYS A CA 1
ATOM 813 C C . LYS A 1 108 ? -14.063 -3.788 6.300 1.00 94.62 108 LYS A C 1
ATOM 815 O O . LYS A 1 108 ? -14.115 -2.600 6.615 1.00 94.62 108 LYS A O 1
ATOM 820 N N . VAL A 1 109 ? -13.017 -4.566 6.601 1.00 94.88 109 VAL A N 1
ATOM 821 C CA . VAL A 1 109 ? -11.802 -4.072 7.278 1.00 94.88 109 VAL A CA 1
ATOM 822 C C . VAL A 1 109 ? -11.139 -2.980 6.450 1.00 94.88 109 VAL A C 1
ATOM 824 O O . VAL A 1 109 ? -10.845 -1.916 6.988 1.00 94.88 109 VAL A O 1
ATOM 827 N N . ARG A 1 110 ? -10.978 -3.201 5.141 1.00 93.19 110 ARG A N 1
ATOM 828 C CA . ARG A 1 110 ? -10.495 -2.193 4.190 1.00 93.19 110 ARG A CA 1
ATOM 829 C C . ARG A 1 110 ? -11.282 -0.892 4.318 1.00 93.19 110 ARG A C 1
ATOM 831 O O . ARG A 1 110 ? -10.676 0.147 4.548 1.00 93.19 110 ARG A O 1
ATOM 838 N N . ASP A 1 111 ? -12.604 -0.950 4.191 1.00 92.00 111 ASP A N 1
ATOM 839 C CA . ASP A 1 111 ? -13.451 0.248 4.187 1.00 92.00 111 ASP A CA 1
ATOM 840 C C . ASP A 1 111 ? -13.360 1.008 5.512 1.00 92.00 111 ASP A C 1
ATOM 842 O O . ASP A 1 111 ? -13.283 2.235 5.536 1.00 92.00 111 ASP A O 1
ATOM 846 N N . LYS A 1 112 ? -13.308 0.277 6.629 1.00 93.00 112 LYS A N 1
ATOM 847 C CA . LYS A 1 112 ? -13.186 0.867 7.961 1.00 93.00 112 LYS A CA 1
ATOM 848 C C . LYS A 1 112 ? -11.835 1.554 8.173 1.00 93.00 112 LYS A C 1
ATOM 850 O O . LYS A 1 112 ? -11.800 2.655 8.720 1.00 93.00 112 LYS A O 1
ATOM 855 N N . VAL A 1 113 ? -10.749 0.908 7.748 1.00 92.75 113 VAL A N 1
ATOM 856 C CA . VAL A 1 113 ? -9.385 1.444 7.839 1.00 92.75 113 VAL A CA 1
ATOM 857 C C . VAL A 1 113 ? -9.246 2.670 6.946 1.00 92.75 113 VAL A C 1
ATOM 859 O O . VAL A 1 113 ? -8.804 3.706 7.427 1.00 92.75 113 VAL A O 1
ATOM 862 N N . LEU A 1 114 ? -9.698 2.598 5.689 1.00 89.94 114 LEU A N 1
ATOM 863 C CA . LEU A 1 114 ? -9.658 3.732 4.763 1.00 89.94 114 LEU A CA 1
ATOM 864 C C . LEU A 1 114 ? -10.442 4.932 5.300 1.00 89.94 114 LEU A C 1
ATOM 866 O O . LEU A 1 114 ? -9.904 6.031 5.322 1.00 89.94 114 LEU A O 1
ATOM 870 N N . ALA A 1 115 ? -11.649 4.727 5.835 1.00 89.50 115 ALA A N 1
ATOM 871 C CA . ALA A 1 115 ? -12.435 5.814 6.423 1.00 89.50 115 ALA A CA 1
ATOM 872 C C . ALA A 1 115 ? -11.739 6.477 7.628 1.00 89.50 115 ALA A C 1
ATOM 874 O O . ALA A 1 115 ? -11.866 7.684 7.849 1.00 89.50 115 ALA A O 1
ATOM 875 N N . GLN A 1 116 ? -11.005 5.700 8.432 1.00 90.19 116 GLN A N 1
ATOM 876 C CA . GLN A 1 116 ? -10.208 6.251 9.525 1.00 90.19 116 GLN A CA 1
ATOM 877 C C . GLN A 1 116 ? -8.996 7.017 8.992 1.00 90.19 116 GLN A C 1
ATOM 879 O O . GLN A 1 116 ? -8.739 8.129 9.449 1.00 90.19 116 GLN A O 1
ATOM 884 N N . THR A 1 117 ? -8.281 6.464 8.017 1.00 87.81 117 THR A N 1
ATOM 885 C CA . THR A 1 117 ? -7.116 7.114 7.419 1.00 87.81 117 THR A CA 1
ATOM 886 C C . THR A 1 117 ? -7.496 8.398 6.680 1.00 87.81 117 THR A C 1
ATOM 888 O O . THR A 1 117 ? -6.826 9.407 6.857 1.00 87.81 117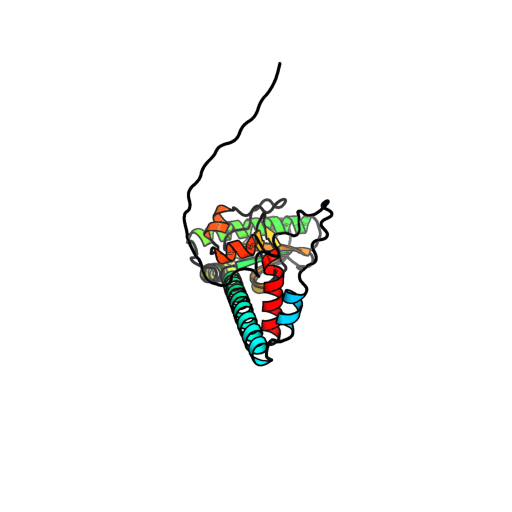 THR A O 1
ATOM 891 N N . GLU A 1 118 ? -8.616 8.436 5.955 1.00 85.75 118 GLU A N 1
ATOM 892 C CA . GLU A 1 118 ? -9.162 9.667 5.360 1.00 85.75 118 GLU A CA 1
ATOM 893 C C . GLU A 1 118 ? -9.392 10.756 6.417 1.00 85.75 118 GLU A C 1
ATOM 895 O O . GLU A 1 118 ? -9.140 11.939 6.184 1.00 85.75 118 GLU A O 1
ATOM 900 N N . ALA A 1 119 ? -9.844 10.369 7.615 1.00 86.44 119 ALA A N 1
ATOM 901 C CA . ALA A 1 119 ? -10.016 11.302 8.719 1.00 86.44 119 ALA A CA 1
ATOM 902 C C . ALA A 1 119 ? -8.679 11.840 9.258 1.00 86.44 119 ALA A C 1
ATOM 904 O O . ALA A 1 119 ? -8.636 13.009 9.657 1.00 86.44 119 ALA A O 1
ATOM 905 N N . LEU A 1 120 ? -7.626 11.014 9.261 1.00 86.00 120 LEU A N 1
ATOM 906 C CA . LEU A 1 120 ? -6.260 11.405 9.626 1.00 86.00 120 LEU A CA 1
ATOM 907 C C . LEU A 1 120 ? -5.650 12.327 8.566 1.00 86.00 120 LEU A C 1
ATOM 909 O O . LEU A 1 120 ? -5.087 13.362 8.902 1.00 86.00 120 LEU A O 1
ATOM 913 N N . PHE A 1 121 ? -5.851 12.015 7.286 1.00 85.19 121 PHE A N 1
ATOM 914 C CA . PHE A 1 121 ? -5.320 12.771 6.151 1.00 85.19 121 PHE A CA 1
ATOM 915 C C . PHE A 1 121 ? -6.049 14.093 5.887 1.00 85.19 121 PHE A C 1
ATOM 917 O O . PHE A 1 121 ? -5.678 14.822 4.971 1.00 85.19 121 PHE A O 1
ATOM 924 N N . ARG A 1 122 ? -7.035 14.483 6.711 1.00 79.75 122 ARG A N 1
ATOM 925 C CA . ARG A 1 122 ? -7.621 15.837 6.650 1.00 79.75 122 ARG A CA 1
ATOM 926 C C . ARG A 1 122 ? -6.603 16.945 6.909 1.00 79.75 122 ARG A C 1
ATOM 928 O O . ARG A 1 122 ? -6.847 18.073 6.492 1.00 79.75 122 ARG A O 1
ATOM 935 N N . SER A 1 123 ? -5.500 16.646 7.595 1.00 74.56 123 SER A N 1
ATOM 936 C CA . SER A 1 123 ? -4.364 17.565 7.724 1.00 74.56 123 SER A CA 1
ATOM 937 C C . SER A 1 123 ? -3.599 17.773 6.412 1.00 74.56 123 SER A C 1
ATOM 939 O O . SER A 1 123 ? -2.740 18.642 6.389 1.00 74.56 123 SER A O 1
ATOM 941 N N . GLN A 1 124 ? -3.944 17.032 5.348 1.00 75.12 124 GLN A N 1
ATOM 942 C CA . GLN A 1 124 ? -3.324 17.047 4.022 1.00 75.12 124 GLN A CA 1
ATOM 943 C C . GLN A 1 124 ? -1.807 16.831 4.100 1.00 75.12 124 GLN A C 1
ATOM 945 O O . GLN A 1 124 ? -1.057 17.800 4.016 1.00 75.12 124 GLN A O 1
ATOM 950 N N . PRO A 1 125 ? -1.345 15.576 4.278 1.00 82.25 125 PRO A N 1
ATOM 951 C CA . PRO A 1 125 ? 0.083 15.283 4.216 1.00 82.25 125 PRO A CA 1
ATOM 952 C C . PRO A 1 125 ? 0.672 15.796 2.896 1.00 82.25 125 PRO A C 1
ATOM 954 O O . PRO A 1 125 ? 0.101 15.559 1.826 1.00 82.25 125 PRO A O 1
ATOM 957 N N . GLU A 1 126 ? 1.795 16.514 2.980 1.00 81.25 126 GLU A N 1
ATOM 958 C CA . GLU A 1 126 ? 2.406 17.183 1.824 1.00 81.25 126 GLU A CA 1
ATOM 959 C C . GLU A 1 126 ? 3.120 16.185 0.906 1.00 81.25 126 GLU A C 1
ATOM 961 O O . GLU A 1 126 ? 3.327 16.456 -0.276 1.00 81.25 126 GLU A O 1
ATOM 966 N N . ASN A 1 127 ? 3.512 15.036 1.459 1.00 86.19 127 ASN A N 1
ATOM 967 C CA . ASN A 1 127 ? 4.214 13.962 0.771 1.00 86.19 127 ASN A CA 1
ATOM 968 C C . ASN A 1 127 ? 3.930 12.601 1.443 1.00 86.19 127 ASN A C 1
ATOM 970 O O . ASN A 1 127 ? 3.290 12.525 2.497 1.00 86.19 127 ASN A O 1
ATOM 974 N N . ALA A 1 128 ? 4.416 11.509 0.845 1.00 87.56 128 ALA A N 1
ATOM 975 C CA . ALA A 1 128 ? 4.162 10.170 1.377 1.00 87.56 128 ALA A CA 1
ATOM 976 C C . ALA A 1 128 ? 4.900 9.867 2.686 1.00 87.56 128 ALA A C 1
ATOM 978 O O . ALA A 1 128 ? 4.376 9.085 3.472 1.00 87.56 128 ALA A O 1
ATOM 979 N N . ALA A 1 129 ? 6.039 10.507 2.968 1.00 89.25 129 ALA A N 1
ATOM 980 C CA . ALA A 1 129 ? 6.725 10.344 4.250 1.00 89.25 129 ALA A CA 1
ATOM 981 C C . ALA A 1 129 ? 5.903 10.951 5.403 1.00 89.25 129 ALA A C 1
ATOM 983 O O . ALA A 1 129 ? 5.796 10.348 6.470 1.00 89.25 129 ALA A O 1
ATOM 984 N N . ASP A 1 130 ? 5.240 12.090 5.176 1.00 89.81 130 ASP A N 1
ATOM 985 C CA . ASP A 1 130 ? 4.296 12.659 6.146 1.00 89.81 130 ASP A CA 1
ATOM 986 C C . ASP A 1 130 ? 3.097 11.722 6.360 1.00 89.81 130 ASP A C 1
ATOM 988 O O . ASP A 1 130 ? 2.648 11.516 7.490 1.00 89.81 130 ASP A O 1
ATOM 992 N N . ALA A 1 131 ? 2.574 11.130 5.279 1.00 90.75 131 ALA A N 1
ATOM 993 C CA . ALA A 1 131 ? 1.478 10.167 5.352 1.00 90.75 131 ALA A CA 1
ATOM 994 C C . ALA A 1 131 ? 1.886 8.895 6.118 1.00 90.75 131 ALA A C 1
ATOM 996 O O . ALA A 1 131 ? 1.126 8.418 6.962 1.00 90.75 131 ALA A O 1
ATOM 997 N N . GLU A 1 132 ? 3.086 8.374 5.863 1.00 92.50 132 GLU A N 1
ATOM 998 C CA . GLU A 1 132 ? 3.671 7.240 6.577 1.00 92.50 132 GLU A CA 1
ATOM 999 C C . GLU A 1 132 ? 3.828 7.555 8.066 1.00 92.50 132 GLU A C 1
ATOM 1001 O O . GLU A 1 132 ? 3.390 6.766 8.902 1.00 92.50 132 GLU A O 1
ATOM 1006 N N . GLN A 1 133 ? 4.363 8.730 8.411 1.00 92.56 133 GLN A N 1
ATOM 1007 C CA . GLN A 1 133 ? 4.513 9.152 9.801 1.00 92.56 133 GLN A CA 1
ATOM 1008 C C . GLN A 1 133 ? 3.157 9.244 10.512 1.00 92.56 133 GLN A C 1
ATOM 1010 O O . GLN A 1 133 ? 3.009 8.724 11.619 1.00 92.56 133 GLN A O 1
ATOM 1015 N N . LEU A 1 134 ? 2.145 9.844 9.877 1.00 92.38 134 LEU A N 1
ATOM 1016 C CA . LEU A 1 134 ? 0.790 9.906 10.433 1.00 92.38 134 LEU A CA 1
ATOM 1017 C C . LEU A 1 134 ? 0.211 8.505 10.665 1.00 92.38 134 LEU A C 1
ATOM 1019 O O . LEU A 1 134 ? -0.411 8.247 11.697 1.00 92.38 134 LEU A O 1
ATOM 1023 N N . VAL A 1 135 ? 0.420 7.583 9.724 1.00 93.50 135 VAL A N 1
ATOM 1024 C CA . VAL A 1 135 ? -0.006 6.188 9.884 1.00 93.50 135 VAL A CA 1
ATOM 1025 C C . VAL A 1 135 ? 0.783 5.498 10.996 1.00 93.50 135 VAL A C 1
ATOM 1027 O O . VAL A 1 135 ? 0.182 4.760 11.771 1.00 93.50 135 VAL A O 1
ATOM 1030 N N . ALA A 1 136 ? 2.083 5.760 11.134 1.00 94.12 136 ALA A N 1
ATOM 1031 C CA . ALA A 1 136 ? 2.928 5.192 12.181 1.00 94.12 136 ALA A CA 1
ATOM 1032 C C . ALA A 1 136 ? 2.481 5.642 13.581 1.00 94.12 136 ALA A C 1
ATOM 1034 O O . ALA A 1 136 ? 2.349 4.816 14.485 1.00 94.12 136 ALA A O 1
ATOM 1035 N N . GLU A 1 137 ? 2.181 6.932 13.750 1.00 94.25 137 GLU A N 1
ATOM 1036 C CA . GLU A 1 137 ? 1.683 7.513 15.004 1.00 94.25 137 GLU A CA 1
ATOM 1037 C C . GLU A 1 137 ? 0.313 6.949 15.414 1.00 94.25 137 GLU A C 1
ATOM 1039 O O . GLU A 1 137 ? -0.004 6.865 16.603 1.00 94.25 137 GLU A O 1
ATOM 1044 N N . HIS A 1 138 ? -0.491 6.519 14.438 1.00 94.69 138 HIS A N 1
ATOM 1045 C CA . HIS A 1 138 ? -1.831 5.969 14.646 1.00 94.69 138 HIS A CA 1
ATOM 1046 C C . HIS A 1 138 ? -1.941 4.463 14.378 1.00 94.69 138 HIS A C 1
ATOM 1048 O O . HIS A 1 138 ? -3.055 3.932 14.352 1.00 94.69 138 HIS A O 1
ATOM 1054 N N . LEU A 1 139 ? -0.815 3.762 14.222 1.00 95.94 139 LEU A N 1
ATOM 1055 C CA . LEU A 1 139 ? -0.782 2.360 13.804 1.00 95.94 139 LEU A CA 1
ATOM 1056 C C . LEU A 1 139 ? -1.542 1.455 14.778 1.00 95.94 139 LEU A C 1
ATOM 1058 O O . LEU A 1 139 ? -2.353 0.633 14.358 1.00 95.94 139 LEU A O 1
ATOM 1062 N N . GLU A 1 140 ? -1.332 1.655 16.081 1.00 95.81 140 GLU A N 1
ATOM 1063 C CA . GLU A 1 140 ? -2.026 0.899 17.127 1.00 95.81 140 GLU A CA 1
ATOM 1064 C C . GLU A 1 140 ? -3.541 1.138 17.073 1.00 95.81 140 GLU A C 1
ATOM 1066 O O . GLU A 1 140 ? -4.331 0.200 17.154 1.00 95.81 140 GLU A O 1
ATOM 1071 N N . THR A 1 141 ? -3.970 2.383 16.860 1.00 95.44 141 THR A N 1
ATOM 1072 C CA . THR A 1 141 ? -5.393 2.718 16.743 1.00 95.44 141 THR A CA 1
ATOM 1073 C C . THR A 1 141 ? -6.013 2.104 15.487 1.00 95.44 141 THR A C 1
ATOM 1075 O O . THR A 1 141 ? -7.155 1.654 15.532 1.00 95.44 141 THR A O 1
ATOM 1078 N N . LEU A 1 142 ? -5.289 2.072 14.363 1.00 95.56 142 LEU A N 1
ATOM 1079 C CA . LEU A 1 142 ? -5.743 1.422 13.128 1.00 95.56 142 LEU A CA 1
ATOM 1080 C C . LEU A 1 142 ? -5.885 -0.094 13.321 1.00 95.56 142 LEU A C 1
ATOM 1082 O O . LEU A 1 142 ? -6.896 -0.671 12.913 1.00 95.56 142 LEU A O 1
ATOM 1086 N N . GLU A 1 143 ? -4.917 -0.728 13.992 1.00 97.19 143 GLU A N 1
ATOM 1087 C CA . GLU A 1 143 ? -4.985 -2.145 14.361 1.00 97.19 143 GLU A CA 1
ATOM 1088 C C . GLU A 1 143 ? -6.200 -2.425 15.248 1.00 97.19 143 GLU A C 1
ATOM 1090 O O . GLU A 1 143 ? -6.989 -3.318 14.944 1.00 97.19 143 GLU A O 1
ATOM 1095 N N . GLN A 1 144 ? -6.404 -1.625 16.297 1.00 97.12 144 GLN A N 1
ATOM 1096 C CA . GLN A 1 144 ? -7.536 -1.762 17.214 1.00 97.12 144 GLN A CA 1
ATOM 1097 C C . GLN A 1 144 ? -8.878 -1.580 16.503 1.00 97.12 144 GLN A C 1
ATOM 1099 O O . GLN A 1 144 ? -9.809 -2.345 16.749 1.00 97.12 144 GLN A O 1
ATOM 1104 N N . THR A 1 145 ? -8.990 -0.613 15.591 1.00 96.00 145 THR A N 1
ATOM 1105 C CA . THR A 1 145 ? -10.203 -0.419 14.787 1.00 96.00 145 THR A CA 1
ATOM 1106 C C . THR A 1 145 ? -10.508 -1.644 13.930 1.00 96.00 145 THR A C 1
ATOM 1108 O O . THR A 1 145 ? -11.653 -2.102 13.889 1.00 96.00 145 THR A O 1
ATOM 1111 N N . ALA A 1 146 ? -9.499 -2.186 13.245 1.00 96.62 146 ALA A N 1
ATOM 1112 C CA . ALA A 1 146 ? -9.662 -3.382 12.428 1.00 96.62 146 ALA A CA 1
ATOM 1113 C C . ALA A 1 146 ? -9.995 -4.609 13.293 1.00 96.62 146 ALA A C 1
ATOM 1115 O O . ALA A 1 146 ? -10.896 -5.377 12.956 1.00 96.62 146 ALA A O 1
ATOM 1116 N N . GLN A 1 147 ? -9.333 -4.758 14.441 1.00 98.00 147 GLN A N 1
ATOM 1117 C CA . GLN A 1 147 ? -9.580 -5.830 15.401 1.00 98.00 147 GLN A CA 1
ATOM 1118 C C . GLN A 1 147 ? -11.003 -5.779 15.970 1.00 98.00 147 GLN A C 1
ATOM 1120 O O . GLN A 1 147 ? -11.667 -6.815 16.044 1.00 98.00 147 GLN A O 1
ATOM 1125 N N . GLN A 1 148 ? -11.486 -4.588 16.331 1.00 97.31 148 GLN A N 1
ATOM 1126 C CA . GLN A 1 148 ? -12.840 -4.401 16.843 1.00 97.31 148 GLN A CA 1
ATOM 1127 C C . GLN A 1 148 ? -13.881 -4.760 15.785 1.00 97.31 148 GLN A C 1
ATOM 1129 O O . GLN A 1 148 ? -14.842 -5.453 16.098 1.00 97.31 148 GLN A O 1
ATOM 1134 N N . LEU A 1 149 ? -13.665 -4.369 14.524 1.00 97.19 149 LEU A N 1
ATOM 1135 C CA . LEU A 1 149 ? -14.569 -4.739 13.436 1.00 97.19 149 LEU A CA 1
ATOM 1136 C C . LEU A 1 149 ? -14.657 -6.259 13.254 1.00 97.19 149 LEU A C 1
ATOM 1138 O O . LEU A 1 149 ? -15.744 -6.792 13.062 1.00 97.19 149 LEU A O 1
ATOM 1142 N N . VAL A 1 150 ? -13.525 -6.962 13.329 1.00 97.44 150 VAL A N 1
ATOM 1143 C CA . VAL A 1 150 ? -13.497 -8.429 13.240 1.00 97.44 150 VAL A CA 1
ATOM 1144 C C . VAL A 1 150 ? -14.326 -9.069 14.359 1.00 97.44 150 VAL A C 1
ATOM 1146 O O . VAL A 1 150 ? -15.081 -10.005 14.092 1.00 97.44 150 VAL A O 1
ATOM 1149 N N . TRP A 1 151 ? -14.245 -8.540 15.583 1.00 97.81 151 TRP A N 1
ATOM 1150 C CA . TRP A 1 151 ? -15.072 -9.000 16.703 1.00 97.81 151 TRP A CA 1
ATOM 1151 C C . TRP A 1 151 ? -16.555 -8.655 16.538 1.00 97.81 151 TRP A C 1
ATOM 1153 O O . TRP A 1 151 ? -17.403 -9.504 16.808 1.00 97.81 151 TRP A O 1
ATOM 1163 N N . ASP A 1 152 ? -16.875 -7.447 16.071 1.00 97.06 152 ASP A N 1
ATOM 1164 C CA . ASP A 1 152 ? -18.253 -6.991 15.847 1.00 97.06 152 ASP A CA 1
ATOM 1165 C C . ASP A 1 152 ? -18.964 -7.827 14.769 1.00 97.06 152 ASP A C 1
ATOM 1167 O O . ASP A 1 152 ? -20.167 -8.075 14.850 1.00 97.06 152 ASP A O 1
ATOM 1171 N N . GLU A 1 153 ? -18.207 -8.316 13.785 1.00 96.50 153 GLU A N 1
ATOM 1172 C CA . GLU A 1 153 ? -18.668 -9.241 12.744 1.00 96.50 153 GLU A CA 1
ATOM 1173 C C . GLU A 1 153 ? -18.785 -10.701 13.232 1.00 96.50 153 GLU A C 1
ATOM 1175 O O . GLU A 1 153 ? -19.212 -11.576 12.482 1.00 96.50 153 GLU A O 1
ATOM 1180 N N . GLY A 1 154 ? -18.453 -10.971 14.500 1.00 96.56 154 GLY A N 1
ATOM 1181 C CA . GLY A 1 154 ? -18.634 -12.270 15.153 1.00 96.56 154 GLY A CA 1
ATOM 1182 C C . GLY A 1 154 ? -17.455 -13.236 15.021 1.00 96.56 154 GLY A C 1
ATOM 1183 O O . GLY A 1 154 ? -17.586 -14.400 15.404 1.00 96.56 154 GLY A O 1
ATOM 1184 N N . TYR A 1 155 ? -16.307 -12.781 14.514 1.00 96.69 155 TYR A N 1
ATOM 1185 C CA . TYR A 1 155 ? -15.102 -13.599 14.373 1.00 96.69 155 TYR A CA 1
ATOM 1186 C C . TYR A 1 155 ? -14.162 -13.420 15.562 1.00 96.69 155 TYR A C 1
ATOM 1188 O O . TYR A 1 155 ? -14.140 -12.383 16.213 1.00 96.69 155 TYR A O 1
ATOM 1196 N N . SER A 1 156 ? -13.325 -14.423 15.829 1.00 96.12 156 SER A N 1
ATOM 1197 C CA . SER A 1 156 ? -12.296 -14.375 16.877 1.00 96.12 156 SER A CA 1
ATOM 1198 C C . SER A 1 156 ? -10.875 -14.263 16.315 1.00 96.12 156 SER A C 1
ATOM 1200 O O . SER A 1 156 ? -9.916 -14.620 17.000 1.00 96.12 156 SER A O 1
ATOM 1202 N N . TYR A 1 157 ? -10.726 -13.845 15.055 1.00 97.56 157 TYR A N 1
ATOM 1203 C CA . TYR A 1 157 ? -9.417 -13.733 14.416 1.00 97.56 157 TYR A CA 1
ATOM 1204 C C . TYR A 1 157 ? -8.602 -12.599 15.040 1.00 97.56 157 TYR A C 1
ATOM 1206 O O . TYR A 1 157 ? -9.131 -11.524 15.328 1.00 97.56 157 TYR A O 1
ATOM 1214 N N . ALA A 1 158 ? -7.304 -12.835 15.218 1.00 97.25 158 ALA A N 1
ATOM 1215 C CA . ALA A 1 158 ? -6.369 -11.773 15.558 1.00 97.25 158 ALA A CA 1
ATOM 1216 C C . ALA A 1 158 ? -6.097 -10.914 14.318 1.00 97.25 158 ALA A C 1
ATOM 1218 O O . ALA A 1 158 ? -5.969 -11.442 13.213 1.00 97.25 158 ALA A O 1
ATOM 1219 N N . VAL A 1 159 ? -5.992 -9.605 14.500 1.00 97.94 159 VAL A N 1
ATOM 1220 C CA . VAL A 1 159 ? -5.564 -8.662 13.471 1.00 97.94 159 VAL A CA 1
ATOM 1221 C C . VAL A 1 159 ? -4.210 -8.102 13.867 1.00 97.94 159 VAL A C 1
ATOM 1223 O O . VAL A 1 159 ? -3.973 -7.814 15.035 1.00 97.94 159 VAL A O 1
ATOM 1226 N N . LYS A 1 160 ? -3.325 -7.952 12.887 1.00 97.88 160 LYS A N 1
ATOM 1227 C CA . LYS A 1 160 ? -2.043 -7.276 13.065 1.00 97.88 160 LYS A CA 1
ATOM 1228 C C . LYS A 1 160 ? -1.852 -6.249 11.961 1.00 97.88 160 LYS A C 1
ATOM 1230 O O . LYS A 1 160 ? -2.011 -6.600 10.792 1.00 97.88 160 LYS A O 1
ATOM 1235 N N . ALA A 1 161 ? -1.502 -5.022 12.330 1.00 97.12 161 ALA A N 1
ATOM 1236 C CA . ALA A 1 161 ? -1.124 -3.952 11.422 1.00 97.12 161 ALA A CA 1
ATOM 1237 C C . ALA A 1 161 ? 0.369 -3.636 11.578 1.00 97.12 161 ALA A C 1
ATOM 1239 O O . ALA A 1 161 ? 0.915 -3.614 12.679 1.00 97.12 161 ALA A O 1
ATOM 1240 N N . GLN A 1 162 ? 1.056 -3.406 10.466 1.00 96.75 162 GLN A N 1
ATOM 1241 C CA . GLN A 1 162 ? 2.469 -3.039 10.463 1.00 96.75 162 GLN A CA 1
ATOM 1242 C C . GLN A 1 162 ? 2.795 -2.189 9.238 1.00 96.75 162 GLN A C 1
ATOM 1244 O O . GLN A 1 162 ? 2.254 -2.438 8.162 1.00 96.75 162 GLN A O 1
ATOM 1249 N N . LEU A 1 163 ? 3.695 -1.221 9.400 1.00 96.31 163 LEU A N 1
ATOM 1250 C CA . LEU A 1 163 ? 4.359 -0.562 8.277 1.00 96.31 163 LEU A CA 1
ATOM 1251 C C . LEU A 1 163 ? 5.566 -1.400 7.868 1.00 96.31 163 LEU A C 1
ATOM 1253 O O . LEU A 1 163 ? 6.327 -1.856 8.728 1.00 96.31 163 LEU A O 1
ATOM 1257 N N . VAL A 1 164 ? 5.666 -1.699 6.579 1.00 95.81 164 VAL A N 1
ATOM 1258 C CA . VAL A 1 164 ? 6.723 -2.544 6.033 1.00 95.81 164 VAL A CA 1
ATOM 1259 C C . VAL A 1 164 ? 6.967 -2.215 4.564 1.00 95.81 164 VAL A C 1
ATOM 1261 O O . VAL A 1 164 ? 6.019 -2.142 3.781 1.00 95.81 164 VAL A O 1
ATOM 1264 N N . GLU A 1 165 ? 8.239 -2.126 4.190 1.00 94.25 165 GLU A N 1
ATOM 1265 C CA . GLU A 1 165 ? 8.680 -2.151 2.799 1.00 94.25 165 GLU A CA 1
ATOM 1266 C C . GLU A 1 165 ? 8.526 -3.572 2.240 1.00 94.25 165 GLU A C 1
ATOM 1268 O O . GLU A 1 165 ? 9.053 -4.546 2.797 1.00 94.25 165 GLU A O 1
ATOM 1273 N N . MET A 1 166 ? 7.752 -3.729 1.165 1.00 93.50 166 MET A N 1
ATOM 1274 C CA . MET A 1 166 ? 7.519 -5.040 0.563 1.00 93.50 166 MET A CA 1
ATOM 1275 C C . MET A 1 166 ? 7.275 -4.975 -0.949 1.00 93.50 166 MET A C 1
ATOM 1277 O O . MET A 1 166 ? 6.786 -3.954 -1.441 1.00 93.50 166 MET A O 1
ATOM 1281 N N . PRO A 1 167 ? 7.538 -6.075 -1.681 1.00 91.38 167 PRO A N 1
ATOM 1282 C CA . PRO A 1 167 ? 7.329 -6.108 -3.119 1.00 91.38 167 PRO A CA 1
ATOM 1283 C C . PRO A 1 167 ? 5.841 -6.119 -3.464 1.00 91.38 167 PRO A C 1
ATOM 1285 O O . PRO A 1 167 ? 5.039 -6.839 -2.856 1.00 91.38 167 PRO A O 1
ATOM 1288 N N . PHE A 1 168 ? 5.492 -5.365 -4.500 1.00 90.56 168 PHE A N 1
ATOM 1289 C CA . PHE A 1 168 ? 4.195 -5.398 -5.154 1.00 90.56 168 PHE A CA 1
ATOM 1290 C C . PHE A 1 168 ? 4.346 -5.713 -6.639 1.00 90.56 168 PHE A C 1
ATOM 1292 O O . PHE A 1 168 ? 5.260 -5.222 -7.300 1.00 90.56 168 PHE A O 1
ATOM 1299 N N . ASP A 1 169 ? 3.380 -6.459 -7.168 1.00 88.19 169 ASP A N 1
ATOM 1300 C CA . ASP A 1 169 ? 3.210 -6.610 -8.611 1.00 88.19 169 ASP A CA 1
ATOM 1301 C C . ASP A 1 169 ? 2.564 -5.353 -9.220 1.00 88.19 169 ASP A C 1
ATOM 1303 O O . ASP A 1 169 ? 1.995 -4.499 -8.518 1.00 88.19 169 ASP A O 1
ATOM 1307 N N . ASP A 1 170 ? 2.623 -5.257 -10.548 1.00 85.50 170 ASP A N 1
ATOM 1308 C CA . ASP A 1 170 ? 1.975 -4.190 -11.294 1.00 85.50 170 ASP A CA 1
ATOM 1309 C C . ASP A 1 170 ? 0.450 -4.245 -11.133 1.00 85.50 170 ASP A C 1
ATOM 1311 O O . ASP A 1 170 ? -0.178 -5.307 -11.042 1.00 85.50 170 ASP A O 1
ATOM 1315 N N . ARG A 1 171 ? -0.175 -3.067 -11.041 1.00 84.06 171 ARG A N 1
ATOM 1316 C CA . ARG A 1 171 ? -1.615 -2.961 -10.801 1.00 84.06 171 ARG A CA 1
ATOM 1317 C C . ARG A 1 171 ? -2.236 -1.807 -11.563 1.00 84.06 171 ARG A C 1
ATOM 1319 O O . ARG A 1 171 ? -1.831 -0.658 -11.401 1.00 84.06 171 ARG A O 1
ATOM 1326 N N . THR A 1 172 ? -3.281 -2.122 -12.318 1.00 80.62 172 THR A N 1
ATOM 1327 C CA 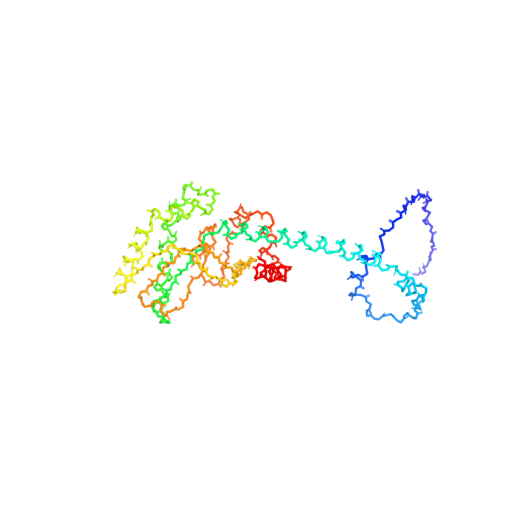. THR A 1 172 ? -4.062 -1.147 -13.082 1.00 80.62 172 THR A CA 1
ATOM 1328 C C . THR A 1 172 ? -5.265 -0.629 -12.287 1.00 80.62 172 THR A C 1
ATOM 1330 O O . THR A 1 172 ? -6.003 -1.400 -11.668 1.00 80.62 172 THR A O 1
ATOM 1333 N N . TYR A 1 173 ? -5.447 0.687 -12.332 1.00 76.94 173 TYR A N 1
ATOM 1334 C CA . TYR A 1 173 ? -6.494 1.499 -11.722 1.00 76.94 173 TYR A CA 1
ATOM 1335 C C . TYR A 1 173 ? -7.077 2.405 -12.824 1.00 76.94 173 TYR A C 1
ATOM 1337 O O . TYR A 1 173 ? -6.548 3.482 -13.096 1.00 76.94 173 TYR A O 1
ATOM 1345 N N . GLY A 1 174 ? -8.122 1.952 -13.523 1.00 76.00 174 GLY A N 1
ATOM 1346 C CA . GLY A 1 174 ? -8.651 2.652 -14.703 1.00 76.00 174 GLY A CA 1
ATOM 1347 C C . GLY A 1 174 ? -7.592 2.771 -15.804 1.00 76.00 174 GLY A C 1
ATOM 1348 O O . GLY A 1 174 ? -7.022 1.765 -16.218 1.00 76.00 174 GLY A O 1
ATOM 1349 N N . GLU A 1 175 ? -7.289 3.998 -16.228 1.00 74.31 175 GLU A N 1
ATOM 1350 C CA . GLU A 1 175 ? -6.260 4.301 -17.239 1.00 74.31 175 GLU A CA 1
ATOM 1351 C C . GLU A 1 175 ? -4.821 4.329 -16.679 1.00 74.31 175 GLU A C 1
ATOM 1353 O O . GLU A 1 175 ? -3.862 4.559 -17.414 1.00 74.31 175 GLU A O 1
ATOM 1358 N N . TRP A 1 176 ? -4.642 4.109 -15.374 1.00 78.75 176 TRP A N 1
ATOM 1359 C CA . TRP A 1 176 ? -3.355 4.233 -14.689 1.00 78.75 176 TRP A CA 1
ATOM 1360 C C . TRP A 1 176 ? -2.821 2.859 -14.319 1.00 78.75 176 TRP A C 1
ATOM 1362 O O . TRP A 1 176 ? -3.526 2.068 -13.705 1.00 78.75 176 TRP A O 1
ATOM 1372 N N . THR A 1 177 ? -1.563 2.559 -14.628 1.00 83.81 177 THR A N 1
ATOM 1373 C CA . THR A 1 177 ? -0.914 1.322 -14.174 1.00 83.81 177 THR A CA 1
ATOM 1374 C C . THR A 1 177 ? 0.251 1.656 -13.264 1.00 83.81 177 THR A C 1
ATOM 1376 O O . THR A 1 177 ? 1.251 2.219 -13.702 1.00 83.81 177 THR A O 1
ATOM 1379 N N . MET A 1 178 ? 0.112 1.296 -11.988 1.00 86.94 178 MET A N 1
ATOM 1380 C CA . MET A 1 178 ? 1.206 1.367 -11.031 1.00 86.94 178 MET A CA 1
ATOM 1381 C C . MET A 1 178 ? 2.187 0.229 -11.339 1.00 86.94 178 MET A C 1
ATOM 1383 O O . MET A 1 178 ? 1.747 -0.925 -11.372 1.00 86.94 178 MET A O 1
ATOM 1387 N N . PRO A 1 179 ? 3.475 0.520 -11.586 1.00 87.62 179 PRO A N 1
ATOM 1388 C CA . PRO A 1 179 ? 4.462 -0.508 -11.884 1.00 87.62 179 PRO A CA 1
ATOM 1389 C C . PRO A 1 179 ? 4.713 -1.427 -10.679 1.00 87.62 179 PRO A C 1
ATOM 1391 O O . PRO A 1 179 ? 4.382 -1.094 -9.542 1.00 87.62 179 PRO A O 1
ATOM 1394 N N . ALA A 1 180 ? 5.287 -2.600 -10.947 1.00 88.50 180 ALA A N 1
ATOM 1395 C CA . ALA A 1 180 ? 5.842 -3.453 -9.903 1.00 88.50 180 ALA A CA 1
ATOM 1396 C C . ALA A 1 180 ? 7.048 -2.759 -9.252 1.00 88.50 180 ALA A C 1
ATOM 1398 O O . ALA A 1 180 ? 7.705 -1.950 -9.910 1.00 88.50 180 ALA A O 1
ATOM 1399 N N . GLY A 1 181 ? 7.334 -3.067 -7.990 1.00 87.62 181 GLY A N 1
ATOM 1400 C CA . GLY A 1 181 ? 8.406 -2.428 -7.220 1.00 87.62 181 GLY A CA 1
ATOM 1401 C C . GLY A 1 181 ? 8.319 -2.733 -5.730 1.00 87.62 181 GLY A C 1
ATOM 1402 O O . GLY A 1 181 ? 7.369 -3.384 -5.281 1.00 87.62 181 GLY A O 1
ATOM 1403 N N . ASP A 1 182 ? 9.301 -2.254 -4.975 1.00 90.12 182 ASP A N 1
ATOM 1404 C CA . ASP A 1 182 ? 9.285 -2.289 -3.514 1.00 90.12 182 ASP A CA 1
ATOM 1405 C C . ASP A 1 182 ? 8.695 -0.970 -3.006 1.00 90.12 182 ASP A C 1
ATOM 1407 O O . ASP A 1 182 ? 9.127 0.114 -3.394 1.00 90.12 182 ASP A O 1
ATOM 1411 N N . TYR A 1 183 ? 7.657 -1.064 -2.179 1.00 92.50 183 TYR A N 1
ATOM 1412 C CA . TYR A 1 183 ? 6.930 0.101 -1.682 1.00 92.50 183 TYR A CA 1
ATOM 1413 C C . TYR A 1 183 ? 6.730 0.006 -0.176 1.00 92.50 183 TYR A C 1
ATOM 1415 O O . TYR A 1 183 ? 6.472 -1.081 0.354 1.00 92.50 183 TYR A O 1
ATOM 1423 N N . GLU A 1 184 ? 6.730 1.161 0.486 1.00 94.62 184 GLU A N 1
ATOM 1424 C CA . GLU A 1 184 ? 6.229 1.276 1.851 1.00 94.62 184 GLU A CA 1
ATOM 1425 C C . GLU A 1 184 ? 4.725 0.997 1.883 1.00 94.62 184 GLU A C 1
ATOM 1427 O O . GLU A 1 184 ? 3.935 1.530 1.088 1.00 94.62 184 GLU A O 1
ATOM 1432 N N . ALA A 1 185 ? 4.313 0.119 2.797 1.00 95.19 185 ALA A N 1
ATOM 1433 C CA . ALA A 1 185 ? 2.935 -0.328 2.881 1.00 95.19 185 ALA A CA 1
ATOM 1434 C C . ALA A 1 185 ? 2.434 -0.472 4.312 1.00 95.19 185 ALA A C 1
ATOM 1436 O O . ALA A 1 185 ? 3.062 -1.112 5.158 1.00 95.19 185 ALA A O 1
ATOM 1437 N N . LEU A 1 186 ? 1.204 -0.004 4.543 1.00 96.19 186 LEU A N 1
ATOM 1438 C CA . LEU A 1 186 ? 0.412 -0.465 5.673 1.00 96.19 186 LEU A CA 1
ATOM 1439 C C . LEU A 1 186 ? -0.094 -1.875 5.369 1.00 96.19 186 LEU A C 1
ATOM 1441 O O . LEU A 1 186 ? -1.010 -2.070 4.564 1.00 96.19 186 LEU A O 1
ATOM 1445 N N . ARG A 1 187 ? 0.497 -2.866 6.033 1.00 96.75 187 ARG A N 1
ATOM 1446 C CA . ARG A 1 187 ? 0.109 -4.267 5.928 1.00 96.75 187 ARG A CA 1
ATOM 1447 C C . ARG A 1 187 ? -0.779 -4.673 7.094 1.00 96.75 187 ARG A C 1
ATOM 1449 O O . ARG A 1 187 ? -0.366 -4.593 8.247 1.00 96.75 187 ARG A O 1
ATOM 1456 N N . ILE A 1 188 ? -1.964 -5.184 6.780 1.00 96.94 188 ILE A N 1
ATOM 1457 C CA . ILE A 1 188 ? -2.929 -5.719 7.738 1.00 96.94 188 ILE A CA 1
ATOM 1458 C C . ILE A 1 188 ? -3.135 -7.207 7.462 1.00 96.94 188 ILE A C 1
ATOM 1460 O O . ILE A 1 188 ? -3.540 -7.607 6.372 1.00 96.94 188 ILE A O 1
ATOM 1464 N N . THR A 1 189 ? -2.872 -8.047 8.453 1.00 97.69 189 THR A N 1
ATOM 1465 C CA . THR A 1 189 ? -3.110 -9.494 8.385 1.00 97.69 189 THR A CA 1
ATOM 1466 C C . THR A 1 189 ? -4.256 -9.871 9.307 1.00 97.69 189 THR A C 1
ATOM 1468 O O . THR A 1 189 ? -4.205 -9.552 10.495 1.00 97.69 189 THR A O 1
ATOM 1471 N N . ILE A 1 190 ? -5.264 -10.560 8.772 1.00 97.50 190 ILE A N 1
ATOM 1472 C CA . ILE A 1 190 ? -6.404 -11.083 9.531 1.00 97.50 190 ILE A CA 1
ATOM 1473 C C . ILE A 1 190 ? -6.209 -12.591 9.715 1.00 97.50 190 ILE A C 1
ATOM 1475 O O . ILE A 1 190 ? -6.065 -13.318 8.734 1.00 97.50 190 ILE A O 1
ATOM 1479 N N . GLY A 1 191 ? -6.227 -13.064 10.959 1.00 96.81 191 GLY A N 1
ATOM 1480 C CA . GLY A 1 191 ? -6.133 -14.482 11.305 1.00 96.81 191 GLY A CA 1
ATOM 1481 C C . GLY A 1 191 ? -4.859 -15.144 10.777 1.00 96.81 191 GLY A C 1
ATOM 1482 O O . GLY A 1 191 ? -3.758 -14.651 11.013 1.00 96.81 191 GLY A O 1
ATOM 1483 N N . GLU A 1 192 ? -5.007 -16.261 10.063 1.00 95.81 192 GLU A N 1
ATOM 1484 C CA . GLU A 1 192 ? -3.882 -17.001 9.465 1.00 95.81 192 GLU A CA 1
ATOM 1485 C C . GLU A 1 192 ? -3.255 -16.295 8.254 1.00 95.81 192 GLU A C 1
ATOM 1487 O O . GLU A 1 192 ? -2.175 -16.687 7.814 1.00 95.81 192 GLU A O 1
ATOM 1492 N N . ALA A 1 193 ? -3.908 -15.253 7.723 1.00 95.31 193 ALA A N 1
ATOM 1493 C CA . ALA A 1 193 ? -3.473 -14.537 6.526 1.00 95.31 193 ALA A CA 1
ATOM 1494 C C . ALA A 1 193 ? -3.251 -15.457 5.304 1.00 95.31 193 ALA A C 1
ATOM 1496 O O . ALA A 1 193 ? -2.378 -15.193 4.476 1.00 95.31 193 ALA A O 1
ATOM 1497 N N . ALA A 1 194 ? -4.026 -16.544 5.204 1.00 94.00 194 ALA A N 1
ATOM 1498 C CA . ALA A 1 194 ? -3.917 -17.557 4.154 1.00 94.00 194 ALA A CA 1
ATOM 1499 C C . ALA A 1 194 ? -4.858 -17.303 2.964 1.00 94.00 194 ALA A C 1
ATOM 1501 O O . ALA A 1 194 ? -4.879 -18.089 2.019 1.00 94.00 194 ALA A O 1
ATOM 1502 N N . GLY A 1 195 ? -5.661 -16.238 3.023 1.00 92.12 195 GLY A N 1
ATOM 1503 C CA . GLY A 1 195 ? -6.597 -15.870 1.971 1.00 92.12 195 GLY A CA 1
ATOM 1504 C C . GLY A 1 195 ? -6.033 -14.889 0.947 1.00 92.12 195 GLY A C 1
ATOM 1505 O O . GLY A 1 195 ? -4.922 -14.374 1.066 1.00 92.12 195 GLY A O 1
ATOM 1506 N N . GLN A 1 196 ? -6.857 -14.561 -0.046 1.00 91.06 196 GLN A N 1
ATOM 1507 C CA . GLN A 1 196 ? -6.488 -13.601 -1.086 1.00 91.06 196 GLN A CA 1
ATOM 1508 C C . GLN A 1 196 ? -6.108 -12.222 -0.534 1.00 91.06 196 GLN A C 1
ATOM 1510 O O . GLN A 1 196 ? -6.731 -11.687 0.393 1.00 91.06 196 GLN A O 1
ATOM 1515 N N . ASN A 1 197 ? -5.157 -11.595 -1.220 1.00 90.75 197 ASN A N 1
ATOM 1516 C CA . ASN A 1 197 ? -4.696 -10.240 -0.953 1.00 90.75 197 ASN A CA 1
ATOM 1517 C C . ASN A 1 197 ? -5.730 -9.184 -1.372 1.00 90.75 197 ASN A C 1
ATOM 1519 O O . ASN A 1 197 ? -6.593 -9.405 -2.224 1.00 90.75 197 ASN A O 1
ATOM 1523 N N . TRP A 1 198 ? -5.629 -8.007 -0.773 1.00 88.06 198 TRP A N 1
ATOM 1524 C CA . TRP A 1 198 ? -6.188 -6.764 -1.282 1.00 88.06 198 TRP A CA 1
ATOM 1525 C C . TRP A 1 198 ? -5.062 -5.740 -1.358 1.00 88.06 198 TRP A C 1
ATOM 1527 O O . TRP A 1 198 ? -4.431 -5.460 -0.339 1.00 88.06 198 TRP A O 1
ATOM 1537 N N . TRP A 1 199 ? -4.811 -5.207 -2.551 1.00 89.94 199 TRP A N 1
ATOM 1538 C CA . TRP A 1 199 ? -3.787 -4.195 -2.796 1.00 89.94 199 TRP A CA 1
ATOM 1539 C C . TRP A 1 199 ? -4.420 -2.906 -3.265 1.00 89.94 199 TRP A C 1
ATOM 1541 O O . TRP A 1 199 ? -5.343 -2.926 -4.082 1.00 89.94 199 TRP A O 1
ATOM 1551 N N . CYS A 1 200 ? -3.907 -1.797 -2.752 1.00 87.00 200 CYS A N 1
ATOM 1552 C CA . CYS A 1 200 ? -4.337 -0.479 -3.160 1.00 87.00 200 CYS A CA 1
ATOM 1553 C C . CYS A 1 200 ? -3.285 0.592 -2.822 1.00 87.00 200 CYS A C 1
ATOM 1555 O O . CYS A 1 200 ? -2.357 0.329 -2.058 1.00 87.00 200 CYS A O 1
ATOM 1557 N N . VAL A 1 201 ? -3.422 1.792 -3.385 1.00 88.50 201 VAL A N 1
ATOM 1558 C CA . VAL A 1 201 ? -2.619 2.970 -3.039 1.00 88.50 201 VAL A CA 1
ATOM 1559 C C . VAL A 1 201 ? -3.387 3.826 -2.028 1.00 88.50 201 VAL A C 1
ATOM 1561 O O . VAL A 1 201 ? -4.414 4.414 -2.363 1.00 88.50 201 VAL A O 1
ATOM 1564 N N . MET A 1 202 ? -2.910 3.836 -0.781 1.00 88.19 202 MET A N 1
ATOM 1565 C CA . MET A 1 202 ? -3.516 4.565 0.338 1.00 88.19 202 MET A CA 1
ATOM 1566 C C . MET A 1 202 ? -3.2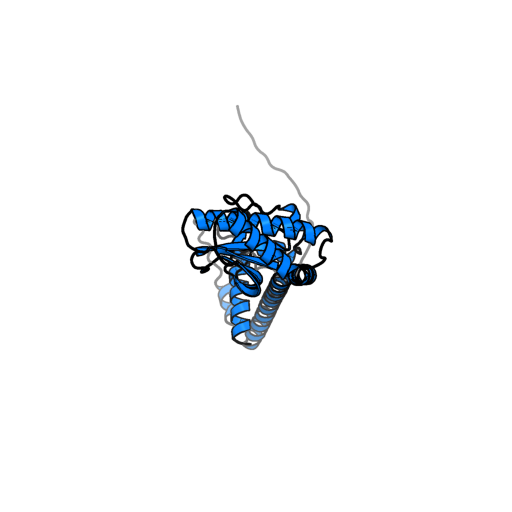13 6.061 0.276 1.00 88.19 202 MET A C 1
ATOM 1568 O O . MET A 1 202 ? -4.103 6.859 0.547 1.00 88.19 202 MET A O 1
ATOM 1572 N N . TYR A 1 203 ? -1.980 6.429 -0.074 1.00 88.25 203 TYR A N 1
ATOM 1573 C CA . TYR A 1 203 ? -1.592 7.806 -0.364 1.00 88.25 203 TYR A CA 1
ATOM 1574 C C . TYR A 1 203 ? -0.817 7.849 -1.687 1.00 88.25 203 TYR A C 1
ATOM 1576 O O . TYR A 1 203 ? 0.107 7.048 -1.850 1.00 88.25 203 TYR A O 1
ATOM 1584 N N . PRO A 1 204 ? -1.157 8.758 -2.613 1.00 83.75 204 PRO A N 1
ATOM 1585 C CA . PRO A 1 204 ? -2.400 9.542 -2.641 1.00 83.75 204 PRO A CA 1
ATOM 1586 C C . PRO A 1 204 ? -3.639 8.631 -2.708 1.00 83.75 204 PRO A C 1
ATOM 1588 O O . PRO A 1 204 ? -3.541 7.496 -3.158 1.00 83.75 204 PRO A O 1
ATOM 1591 N N . SER A 1 205 ? -4.800 9.072 -2.223 1.00 79.81 205 SER A N 1
ATOM 1592 C CA . SER A 1 205 ? -5.977 8.204 -2.049 1.00 79.81 205 SER A CA 1
ATOM 1593 C C . SER A 1 205 ? -6.554 7.691 -3.381 1.00 79.81 205 SER A C 1
ATOM 1595 O O . SER A 1 205 ? -7.483 8.279 -3.925 1.00 79.81 205 SER A O 1
ATOM 1597 N N . LEU A 1 206 ? -6.055 6.560 -3.898 1.00 79.19 206 LEU A N 1
ATOM 1598 C CA . LEU A 1 206 ? -6.611 5.886 -5.088 1.00 79.19 206 LEU A CA 1
ATOM 1599 C C . LEU A 1 206 ? -7.534 4.711 -4.719 1.00 79.19 206 LEU A C 1
ATOM 1601 O O . LEU A 1 206 ? -8.031 3.992 -5.590 1.00 79.19 206 LEU A O 1
ATOM 1605 N N . CYS A 1 207 ? -7.762 4.486 -3.424 1.00 71.62 207 CYS A N 1
ATOM 1606 C CA . CYS A 1 207 ? -8.614 3.416 -2.922 1.00 71.62 207 CYS A CA 1
ATOM 1607 C C . CYS A 1 207 ? -10.091 3.783 -2.927 1.00 71.62 207 CYS A C 1
ATOM 1609 O O . CYS A 1 207 ? -10.611 4.289 -1.939 1.00 71.62 207 CYS A O 1
ATOM 1611 N N . VAL A 1 208 ? -10.795 3.440 -4.006 1.00 60.06 208 VAL A N 1
ATOM 1612 C CA . VAL A 1 208 ? -12.258 3.549 -4.054 1.00 60.06 208 VAL A CA 1
ATOM 1613 C C . VAL A 1 208 ? -12.956 2.290 -3.494 1.00 60.06 208 VAL A C 1
ATOM 1615 O O . VAL A 1 208 ? -12.563 1.167 -3.827 1.00 60.06 208 VAL A O 1
ATOM 1618 N N . PRO A 1 209 ? -14.021 2.432 -2.675 1.00 51.12 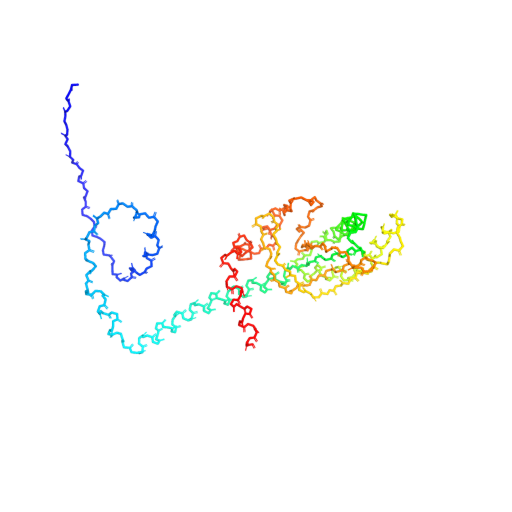209 PRO A N 1
ATOM 1619 C CA . PRO A 1 209 ? -14.725 1.305 -2.041 1.00 51.12 209 PRO A CA 1
ATOM 1620 C C . PRO A 1 209 ? -15.405 0.315 -3.009 1.00 51.12 209 PRO A C 1
ATOM 1622 O O . PRO A 1 209 ? -15.573 -0.862 -2.673 1.00 51.12 209 PRO A O 1
ATOM 1625 N N . ASN A 1 210 ? -15.787 0.750 -4.217 1.00 44.88 210 ASN A N 1
ATOM 1626 C CA . ASN A 1 210 ? -16.538 -0.074 -5.171 1.00 44.88 210 ASN A CA 1
ATOM 1627 C C . ASN A 1 210 ? -15.616 -0.837 -6.131 1.00 44.88 210 ASN A C 1
ATOM 1629 O O . ASN A 1 210 ? -15.207 -0.361 -7.184 1.00 44.88 210 ASN A O 1
ATOM 1633 N N . ALA A 1 211 ? -15.319 -2.073 -5.747 1.00 45.53 211 ALA A N 1
ATOM 1634 C CA . ALA A 1 211 ? -14.463 -3.001 -6.463 1.00 45.53 211 ALA A CA 1
ATOM 1635 C C . ALA A 1 211 ? -15.228 -3.795 -7.537 1.00 45.53 211 ALA A C 1
ATOM 1637 O O . ALA A 1 211 ? -15.596 -4.941 -7.304 1.00 45.53 211 ALA A O 1
ATOM 1638 N N . CYS A 1 212 ? -15.427 -3.198 -8.711 1.00 37.19 212 CYS A N 1
ATOM 1639 C CA . CYS A 1 212 ? -15.651 -3.936 -9.968 1.00 37.19 212 CYS A CA 1
ATOM 1640 C C . CYS A 1 212 ? -14.858 -3.299 -11.119 1.00 37.19 212 CYS A C 1
ATOM 1642 O O . CYS A 1 212 ? -14.305 -4.011 -11.947 1.00 37.19 212 CYS A O 1
ATOM 1644 N N . GLU A 1 213 ? -14.702 -1.977 -11.092 1.00 40.66 213 GLU A N 1
ATOM 1645 C CA . GLU A 1 213 ? -13.755 -1.205 -11.893 1.00 40.66 213 GLU A CA 1
ATOM 1646 C C . GLU A 1 213 ? -13.124 -0.210 -10.922 1.00 40.66 213 GLU A C 1
ATOM 1648 O O . GLU A 1 213 ? -13.829 0.608 -10.334 1.00 40.66 213 GLU A O 1
ATOM 1653 N N . VAL A 1 214 ? -11.822 -0.332 -10.653 1.00 47.22 214 VAL A N 1
ATOM 1654 C CA . VAL A 1 214 ? -11.139 0.611 -9.762 1.00 47.22 214 VAL A CA 1
ATOM 1655 C C . VAL A 1 214 ? -10.934 1.905 -10.542 1.00 47.22 214 VAL A C 1
ATOM 1657 O O . VAL A 1 214 ? -9.879 2.118 -11.129 1.00 47.22 214 VAL A O 1
ATOM 1660 N N . THR A 1 215 ? -11.968 2.738 -10.620 1.00 46.31 215 THR A N 1
ATOM 1661 C CA . THR A 1 215 ? -11.835 4.103 -11.119 1.00 46.31 215 THR A CA 1
ATOM 1662 C C . THR A 1 215 ? -11.130 4.894 -10.028 1.00 46.31 215 THR A C 1
ATOM 1664 O O . THR A 1 215 ? -11.748 5.261 -9.028 1.00 46.31 215 THR A O 1
ATOM 1667 N N . ALA A 1 216 ? -9.822 5.102 -10.178 1.00 52.97 216 ALA A N 1
ATOM 1668 C CA . ALA A 1 216 ? -9.168 6.180 -9.453 1.00 52.97 216 ALA A CA 1
ATOM 1669 C C . ALA A 1 216 ? -9.951 7.469 -9.741 1.00 52.97 216 ALA A C 1
ATOM 1671 O O . ALA A 1 216 ? -10.364 7.683 -10.883 1.00 52.97 216 ALA A O 1
ATOM 1672 N N . ASP A 1 217 ? -10.187 8.296 -8.726 1.00 62.41 217 ASP A N 1
ATOM 1673 C CA . ASP A 1 217 ? -10.640 9.657 -8.982 1.00 62.41 217 ASP A CA 1
ATOM 1674 C C . ASP A 1 217 ? -9.539 10.352 -9.795 1.00 62.41 217 ASP A C 1
ATOM 1676 O O . ASP A 1 217 ? -8.445 10.605 -9.285 1.00 62.41 217 ASP A O 1
ATOM 1680 N N . GLU A 1 218 ? -9.774 10.523 -11.100 1.00 63.47 218 GLU A N 1
ATOM 1681 C CA . GLU A 1 218 ? -8.749 10.968 -12.049 1.00 63.47 218 GLU A CA 1
ATOM 1682 C C . GLU A 1 218 ? -8.182 12.332 -11.656 1.00 63.47 218 GLU A C 1
ATOM 1684 O O . GLU A 1 218 ? -6.995 12.570 -11.857 1.00 63.47 218 GLU A O 1
ATOM 1689 N N . GLU A 1 219 ? -9.010 13.192 -11.058 1.00 66.25 219 GLU A N 1
ATOM 1690 C CA . GLU A 1 219 ? -8.615 14.498 -10.533 1.00 66.25 219 GLU A CA 1
ATOM 1691 C C . GLU A 1 219 ? -7.599 14.336 -9.392 1.00 66.25 219 GLU A C 1
ATOM 1693 O O . GLU A 1 219 ? -6.479 14.835 -9.496 1.00 66.25 219 GLU A O 1
ATOM 1698 N N . THR A 1 220 ? -7.915 13.521 -8.379 1.00 67.44 220 THR A N 1
ATOM 1699 C CA . THR A 1 220 ? -6.999 13.220 -7.264 1.00 67.44 220 THR A CA 1
ATOM 1700 C C . THR A 1 220 ? -5.670 12.613 -7.743 1.00 67.44 220 THR A C 1
ATOM 1702 O O . THR A 1 220 ? -4.602 12.986 -7.255 1.00 67.44 220 THR A O 1
ATOM 1705 N N . ALA A 1 221 ? -5.697 11.698 -8.719 1.00 67.56 221 ALA A N 1
ATOM 1706 C CA . ALA A 1 221 ? -4.474 11.108 -9.271 1.00 67.56 221 ALA A CA 1
ATOM 1707 C C . ALA A 1 221 ? -3.633 12.130 -10.063 1.00 67.56 221 ALA A C 1
ATOM 1709 O O . ALA A 1 221 ? -2.406 12.154 -9.949 1.00 67.56 221 ALA A O 1
ATOM 1710 N N . GLN A 1 222 ? -4.274 12.991 -10.858 1.00 72.94 222 GLN A N 1
ATOM 1711 C CA . GLN A 1 222 ? -3.591 14.024 -11.644 1.00 72.94 222 GLN A CA 1
ATOM 1712 C C . GLN A 1 222 ? -3.015 15.150 -10.782 1.00 72.94 222 GLN A C 1
ATOM 1714 O O . GLN A 1 222 ? -2.026 15.766 -11.175 1.00 72.94 222 GLN A O 1
ATOM 1719 N N . GLU A 1 223 ? -3.604 15.445 -9.629 1.00 76.12 223 GLU A N 1
ATOM 1720 C CA . GLU A 1 223 ? -3.061 16.450 -8.714 1.00 76.12 223 GLU A CA 1
ATOM 1721 C C . GLU A 1 223 ? -1.891 15.913 -7.887 1.00 76.12 223 GLU A C 1
ATOM 1723 O O . GLU A 1 223 ? -0.952 16.654 -7.599 1.00 76.12 223 GLU A O 1
ATOM 1728 N N . ALA A 1 224 ? -1.920 14.625 -7.539 1.00 75.38 224 ALA A N 1
ATOM 1729 C CA . ALA A 1 224 ? -0.937 14.037 -6.638 1.00 75.38 224 ALA A CA 1
ATOM 1730 C C . ALA A 1 224 ? 0.391 13.644 -7.302 1.00 75.38 224 ALA A C 1
ATOM 1732 O O . ALA A 1 224 ? 1.429 13.668 -6.645 1.00 75.38 224 ALA A O 1
ATOM 1733 N N . PHE A 1 225 ? 0.378 13.279 -8.586 1.00 82.56 225 PHE A N 1
ATOM 1734 C CA . PHE A 1 225 ? 1.586 12.860 -9.303 1.00 82.56 225 PHE A CA 1
ATOM 1735 C C . PHE A 1 225 ? 2.143 13.980 -10.182 1.00 82.56 225 PHE A C 1
ATOM 1737 O O . PHE A 1 225 ? 1.403 14.718 -10.829 1.00 82.56 225 PHE A O 1
ATOM 1744 N N . GLY A 1 226 ? 3.466 14.086 -10.291 1.00 82.38 226 GLY A N 1
ATOM 1745 C CA . GLY A 1 226 ? 4.112 14.997 -11.233 1.00 82.38 226 GLY A CA 1
ATOM 1746 C C . GLY A 1 226 ? 3.875 14.586 -12.693 1.00 82.38 226 GLY A C 1
ATOM 1747 O O . GLY A 1 226 ? 3.640 13.423 -13.003 1.00 82.38 226 GLY A O 1
ATOM 1748 N N . LYS A 1 227 ? 4.008 15.521 -13.646 1.00 83.69 227 LYS A N 1
ATOM 1749 C CA . LYS A 1 227 ? 3.762 15.250 -15.084 1.00 83.69 227 LYS A CA 1
ATOM 1750 C C . LYS A 1 227 ? 4.532 14.042 -15.639 1.00 83.69 227 LYS A C 1
ATOM 1752 O O . LYS A 1 227 ? 4.013 13.331 -16.491 1.00 83.69 227 LYS A O 1
ATOM 1757 N N . SER A 1 228 ? 5.771 13.831 -15.191 1.00 80.31 228 SER A N 1
ATOM 1758 C CA . SER A 1 228 ? 6.602 12.694 -15.609 1.00 80.31 228 SER A CA 1
ATOM 1759 C C . SER A 1 228 ? 6.120 11.362 -15.034 1.00 80.31 228 SER A C 1
ATOM 1761 O O . SER A 1 228 ? 6.195 10.343 -15.714 1.00 80.31 228 SER A O 1
ATOM 1763 N N . GLU A 1 229 ? 5.619 11.369 -13.800 1.00 82.62 229 GLU A N 1
ATOM 1764 C CA . GLU A 1 229 ? 5.029 10.198 -13.147 1.00 82.62 229 GLU A CA 1
ATOM 1765 C C . GLU A 1 229 ? 3.692 9.852 -13.812 1.00 82.62 229 GLU A C 1
ATOM 1767 O O . GLU A 1 229 ? 3.459 8.698 -14.151 1.00 82.62 229 GLU A O 1
ATOM 1772 N N . GLN A 1 230 ? 2.860 10.853 -14.119 1.00 82.94 230 GLN A N 1
ATOM 1773 C CA . GLN A 1 230 ? 1.599 10.641 -14.833 1.00 82.94 230 GLN A CA 1
ATOM 1774 C C . GLN A 1 230 ? 1.799 10.025 -16.221 1.00 82.94 230 GLN A C 1
ATOM 1776 O O . GLN A 1 230 ? 1.126 9.053 -16.562 1.00 82.94 230 GLN A O 1
ATOM 1781 N N . ASP A 1 231 ? 2.751 10.545 -17.005 1.00 84.75 231 ASP A N 1
ATOM 1782 C CA . ASP A 1 231 ? 3.088 9.983 -18.320 1.00 84.75 231 ASP A CA 1
ATOM 1783 C C . ASP A 1 231 ? 3.564 8.525 -18.200 1.00 84.75 231 ASP A C 1
ATOM 1785 O O . ASP A 1 231 ? 3.203 7.682 -19.022 1.00 84.75 231 ASP A O 1
ATOM 1789 N N . MET A 1 232 ? 4.314 8.198 -17.141 1.00 84.19 232 MET A N 1
ATOM 1790 C CA . MET A 1 232 ? 4.732 6.825 -16.861 1.00 84.19 232 MET A CA 1
ATOM 1791 C C . MET A 1 232 ? 3.546 5.914 -16.522 1.00 84.19 232 MET A C 1
ATOM 1793 O O . MET A 1 232 ? 3.464 4.811 -17.063 1.00 84.19 232 MET A O 1
ATOM 1797 N N . LEU A 1 233 ? 2.635 6.367 -15.659 1.00 83.75 233 LEU A N 1
ATOM 1798 C CA . LEU A 1 233 ? 1.489 5.583 -15.196 1.00 83.75 233 LEU A CA 1
ATOM 1799 C C . LEU A 1 233 ? 0.450 5.348 -16.308 1.00 83.75 233 LEU A C 1
ATOM 1801 O O . LEU A 1 233 ? -0.078 4.243 -16.421 1.00 83.75 233 LEU A O 1
ATOM 1805 N N . GLN A 1 234 ? 0.175 6.352 -17.148 1.00 83.75 234 GLN A N 1
ATOM 1806 C CA . GLN A 1 234 ? -0.795 6.255 -18.253 1.00 83.75 234 GLN A CA 1
ATOM 1807 C C . GLN A 1 234 ? -0.234 5.532 -19.484 1.00 83.75 234 GLN A C 1
ATOM 1809 O O . GLN A 1 234 ? -0.963 4.901 -20.248 1.00 83.75 234 GLN A O 1
ATOM 1814 N N . HIS A 1 235 ? 1.078 5.612 -19.711 1.00 82.88 235 HIS A N 1
ATOM 1815 C CA . HIS A 1 235 ? 1.739 4.969 -20.845 1.00 82.88 235 HIS A CA 1
ATOM 1816 C C . HIS A 1 235 ? 2.698 3.863 -20.405 1.00 82.88 235 HIS A C 1
ATOM 1818 O O . HIS A 1 235 ? 3.786 3.724 -20.972 1.00 82.88 235 HIS A O 1
ATOM 1824 N N . HIS A 1 236 ? 2.281 3.048 -19.430 1.00 78.81 236 HIS A N 1
ATOM 1825 C CA . HIS A 1 236 ? 3.120 2.016 -18.816 1.00 78.81 236 HIS A CA 1
ATOM 1826 C C . HIS A 1 236 ? 3.801 1.099 -19.850 1.00 78.81 236 HIS A C 1
ATOM 1828 O O . HIS A 1 236 ? 4.980 0.790 -19.708 1.00 78.81 236 HIS A O 1
ATOM 1834 N N . GLU A 1 237 ? 3.126 0.744 -20.951 1.00 76.81 237 GLU A N 1
ATOM 1835 C CA . GLU A 1 237 ? 3.685 -0.102 -22.016 1.00 76.81 237 GLU A CA 1
ATOM 1836 C C . GLU A 1 237 ? 4.946 0.503 -22.658 1.00 76.81 237 GLU A C 1
ATOM 1838 O O . GLU A 1 237 ? 5.892 -0.212 -22.999 1.00 76.81 237 GLU A O 1
ATOM 1843 N N . ARG A 1 238 ? 5.004 1.838 -22.785 1.00 78.56 238 ARG A N 1
ATOM 1844 C CA . ARG A 1 238 ? 6.174 2.555 -23.326 1.00 78.56 238 ARG A CA 1
ATOM 1845 C C . ARG A 1 238 ? 7.351 2.555 -22.352 1.00 78.56 238 ARG A C 1
ATOM 1847 O O . ARG A 1 238 ? 8.500 2.702 -22.778 1.00 78.56 238 ARG A O 1
ATOM 1854 N N . TYR A 1 239 ? 7.067 2.422 -21.059 1.00 80.75 239 TYR A N 1
ATOM 1855 C CA . TYR A 1 239 ? 8.053 2.473 -19.986 1.00 80.75 239 TYR A CA 1
ATOM 1856 C C . TYR A 1 239 ? 8.442 1.093 -19.459 1.00 80.75 239 TYR A C 1
ATOM 1858 O O . TYR A 1 239 ? 9.546 0.967 -18.947 1.00 80.75 239 TYR A O 1
ATOM 1866 N N . ALA A 1 240 ? 7.647 0.043 -19.680 1.00 77.88 240 ALA A N 1
ATOM 1867 C CA . ALA A 1 240 ? 7.907 -1.311 -19.187 1.00 77.88 240 ALA A CA 1
ATOM 1868 C C . ALA A 1 240 ? 9.297 -1.837 -19.587 1.00 77.88 240 ALA A C 1
ATOM 1870 O O . ALA A 1 240 ? 10.031 -2.377 -18.763 1.00 77.88 240 ALA A O 1
ATOM 1871 N N . VAL A 1 241 ? 9.708 -1.622 -20.844 1.00 80.12 241 VAL A N 1
ATOM 1872 C CA . VAL A 1 241 ? 11.052 -2.011 -21.313 1.00 80.12 241 VAL A CA 1
ATOM 1873 C C . VAL A 1 241 ? 12.138 -1.179 -20.631 1.00 80.12 241 VAL A C 1
ATOM 1875 O O . VAL A 1 241 ? 13.169 -1.716 -20.235 1.00 80.12 241 VAL A O 1
ATOM 1878 N N . LYS A 1 242 ? 11.913 0.130 -20.467 1.00 81.25 242 LYS A N 1
ATOM 1879 C CA . LYS A 1 242 ? 12.873 1.024 -19.808 1.00 81.25 242 LYS A CA 1
ATOM 1880 C C . LYS A 1 242 ? 13.027 0.672 -18.329 1.00 81.25 242 LYS A C 1
ATOM 1882 O O . LYS A 1 242 ? 14.156 0.637 -17.858 1.00 81.25 242 LYS A O 1
ATOM 1887 N N . LEU A 1 243 ? 11.931 0.365 -17.635 1.00 80.50 243 LEU A N 1
ATOM 1888 C CA . LEU A 1 243 ? 11.924 -0.065 -16.236 1.00 80.50 243 LEU A CA 1
ATOM 1889 C C . LEU A 1 243 ? 12.684 -1.381 -16.064 1.00 80.50 243 LEU A C 1
ATOM 1891 O O . LEU A 1 243 ? 13.606 -1.431 -15.259 1.00 80.50 243 LEU A O 1
ATOM 1895 N N . LYS A 1 244 ? 12.445 -2.380 -16.924 1.00 81.19 244 LYS A N 1
ATOM 1896 C CA . LYS A 1 244 ? 13.248 -3.617 -16.924 1.00 81.19 244 LYS A CA 1
ATOM 1897 C C . LYS A 1 244 ? 14.739 -3.368 -17.156 1.00 81.19 244 LYS A C 1
ATOM 1899 O O . LYS A 1 244 ? 15.576 -4.012 -16.530 1.00 81.19 244 LYS A O 1
ATOM 1904 N N . CYS A 1 245 ? 15.098 -2.437 -18.042 1.00 80.75 245 CYS A N 1
ATOM 1905 C CA . CYS A 1 245 ? 16.498 -2.047 -18.232 1.00 80.75 245 CYS A CA 1
ATOM 1906 C C . CYS A 1 245 ? 17.085 -1.368 -16.984 1.00 80.75 245 CYS A C 1
ATOM 1908 O O . CYS A 1 245 ? 18.246 -1.604 -16.658 1.00 80.75 245 CYS A O 1
ATOM 1910 N N . VAL A 1 246 ? 16.304 -0.531 -16.293 1.00 80.19 246 VAL A N 1
ATOM 1911 C CA . VAL A 1 246 ? 16.709 0.130 -15.042 1.00 80.19 246 VAL A CA 1
ATOM 1912 C C . VAL A 1 246 ? 16.897 -0.890 -13.918 1.00 80.19 246 VAL A C 1
ATOM 1914 O O . VAL A 1 246 ? 17.926 -0.857 -13.250 1.00 80.19 246 VAL A O 1
ATOM 1917 N N . GLU A 1 247 ? 15.963 -1.824 -13.739 1.00 79.81 247 GLU A N 1
ATOM 1918 C CA . GLU A 1 247 ? 16.078 -2.932 -12.782 1.00 79.81 247 GLU A CA 1
ATOM 1919 C C . GLU A 1 247 ? 17.320 -3.782 -13.058 1.00 79.81 247 GLU A C 1
ATOM 1921 O O . GLU A 1 247 ? 18.102 -4.065 -12.151 1.00 79.81 247 GLU A O 1
ATOM 1926 N N . TRP A 1 248 ? 17.546 -4.144 -14.324 1.00 81.00 248 TRP A N 1
ATOM 1927 C CA . TRP A 1 248 ? 18.727 -4.902 -14.726 1.00 81.00 248 TRP A CA 1
ATOM 1928 C C . TRP A 1 248 ? 20.024 -4.146 -14.416 1.00 81.00 248 TRP A C 1
ATOM 1930 O O . TRP A 1 248 ? 20.976 -4.746 -13.925 1.00 81.00 248 TRP A O 1
ATOM 1940 N N . LEU A 1 249 ? 20.064 -2.829 -14.640 1.00 77.12 249 LEU A N 1
ATOM 1941 C CA . LEU A 1 249 ? 21.213 -2.003 -14.264 1.00 77.12 249 LEU A CA 1
ATOM 1942 C C . LEU A 1 249 ? 21.424 -1.967 -12.743 1.00 77.12 249 LEU A C 1
ATOM 1944 O O . LEU A 1 249 ? 22.557 -2.168 -12.314 1.00 77.12 249 LEU A O 1
ATOM 1948 N N . LYS A 1 250 ? 20.362 -1.779 -11.942 1.00 73.81 250 LYS A N 1
ATOM 1949 C CA . LYS A 1 250 ? 20.423 -1.811 -10.464 1.00 73.81 250 LYS A CA 1
ATOM 1950 C C . LYS A 1 250 ? 20.927 -3.157 -9.921 1.00 73.81 250 LYS A C 1
ATOM 1952 O O . LYS A 1 250 ? 21.531 -3.204 -8.862 1.00 73.81 250 LYS A O 1
ATOM 1957 N N . GLN A 1 251 ? 20.670 -4.268 -10.615 1.00 75.38 251 GLN A N 1
ATOM 1958 C CA . GLN A 1 251 ? 21.157 -5.587 -10.187 1.00 75.38 251 GLN A CA 1
ATOM 1959 C C . GLN A 1 251 ? 22.664 -5.785 -10.411 1.00 75.38 251 GLN A C 1
ATOM 1961 O O . GLN A 1 251 ? 23.268 -6.640 -9.764 1.00 75.38 251 GLN A O 1
ATOM 1966 N N . TRP A 1 252 ? 23.267 -5.047 -11.346 1.00 70.50 252 TRP A N 1
ATOM 1967 C CA . TRP A 1 252 ? 24.673 -5.210 -11.735 1.00 70.50 252 TRP A CA 1
ATOM 1968 C C . TRP A 1 252 ? 25.609 -4.136 -11.169 1.00 70.50 252 TRP A C 1
ATOM 1970 O O . TRP A 1 252 ? 26.816 -4.383 -11.107 1.00 70.50 252 TRP A O 1
ATOM 1980 N N . PHE A 1 253 ? 25.078 -2.975 -10.782 1.00 52.50 253 PHE A N 1
ATOM 1981 C CA . PHE A 1 253 ? 25.816 -1.833 -10.235 1.00 52.50 253 PHE A CA 1
ATOM 1982 C C . PHE A 1 253 ? 25.278 -1.442 -8.864 1.00 52.50 253 PHE A C 1
ATOM 1984 O O . PHE A 1 253 ? 26.125 -1.229 -7.967 1.00 52.50 253 PHE A O 1
#

InterPro domains:
  IPR014202 Sporulation stage II, protein R [PF09551] (86-210)

Radius of gyration: 28.79 Å; chains: 1; bounding box: 61×51×89 Å

Organism: NCBI:txid411473

Secondary structure (DSSP, 8-state):
-------------------S---SSGGGS-SSS-SS--------THHHHGGGG--HHHHHHHHHHHHHHHHHHHHHHHHHHHHHHHT-EEEEEE-SSSSHHHHHHHHHHHHHHHHHHHHHGGG--SSHHHHHHHHHHTHHHHHHHHHHHHHHTT----EEEEEEEEEE--EEETTEEEPPEEEEEEEEEETT--S-EEEEEEETT---S-TTS----HHHHHHHS-HHHHHHHHTHHHHHHHHHHHHHHHHH-

pLDDT: mean 75.98, std 21.56, range [27.36, 98.0]

Sequence (253 aa):
MYSSDATGISFGQHCIKPTGSLCAVLFLLYHEKISSASITEQIPVHTLIEVSEMQKWEWALLLGMVGTVCCSALAGTAQSYGSLEQNVLRLHILANSDSIDDQALKLKVRDKVLAQTEALFRSQPENAADAEQLVAEHLETLEQTAQQLVWDEGYSYAVKAQLVEMPFDDRTYGEWTMPAGDYEALRITIGEAAGQNWWCVMYPSLCVPNACEVTADEETAQEAFGKSEQDMLQHHERYAVKLKCVEWLKQWF

Foldseek 3Di:
DDDDDDDDDDDDDDDDDDDDDDDPPVPVVPPPPPDDDDDPDPPPCVVVVVVVPDDPVNVVVVCVVVVVVLVVVLVLLLVQLVQVQFQFEKEKEFFQAADPLSVVLRLVLVVQLLVVLVVLCVVPQPGVVSSVVSCVVCVVVSLVSSCVSCVVSPHPWHKHWDWDFDWDDWDDQPLFIDHTDTHTYTYMYTHNSHYDMDMDTSVVPQDDSDPPHSHRPVVSVVVSGDPSNRCCGNPVVVCVVSVVVSVVVVVVD